Protein AF-A0A4Q3B353-F1 (afdb_monomer)

Foldseek 3Di:
DDDDDDDDDDDDDDDDDDDDDDDDDDDDDDDPDDLACPLVCCQVVVDPPPDQFFGWYWEWDAFLNKIKIKTATKHFCVVPDVECGVQDAQDKWLLHAFFRIKMFIQAWKDQPPAIDGGDIWGWIKHDHPFKIKIWTFPPRGDTICPPDDPVRTSDIDIWGKDFAPGASGIWDWYWADPDRFKIWIWTHHGRIITTGIMGGDDVCVPPPPDPPPDLPPPQPDDFPDQAQLQPRHGQPRPQSDWDDDPNGIGGHPDPVSSVVCSVCVPVSCVPVPD

Nearest PDB structures (foldseek):
  7ccc-assembly1_C  TM=2.045E-01  e=7.151E-01  Mus musculus
  1lsh-assembly1_B  TM=2.383E-01  e=1.462E+00  Ichthyomyzon unicuspis
  8ptk-assembly1_K  TM=2.214E-01  e=1.462E+00  Sus scrofa

Mean predicted aligned error: 16.28 Å

Structure (mmCIF, N/CA/C/O backbone):
data_AF-A0A4Q3B353-F1
#
_entry.id   AF-A0A4Q3B353-F1
#
loop_
_atom_site.group_PDB
_atom_site.id
_atom_site.type_symbol
_atom_site.label_atom_id
_atom_site.label_alt_id
_atom_site.label_comp_id
_atom_site.label_asym_id
_atom_site.label_entity_id
_atom_site.label_seq_id
_atom_site.pdbx_PDB_ins_code
_atom_site.Cartn_x
_atom_site.Cartn_y
_atom_site.Cartn_z
_atom_site.occupancy
_atom_site.B_iso_or_equiv
_atom_site.auth_seq_id
_atom_site.auth_comp_id
_atom_site.auth_asym_id
_atom_site.auth_atom_id
_atom_site.pdbx_PDB_model_num
ATOM 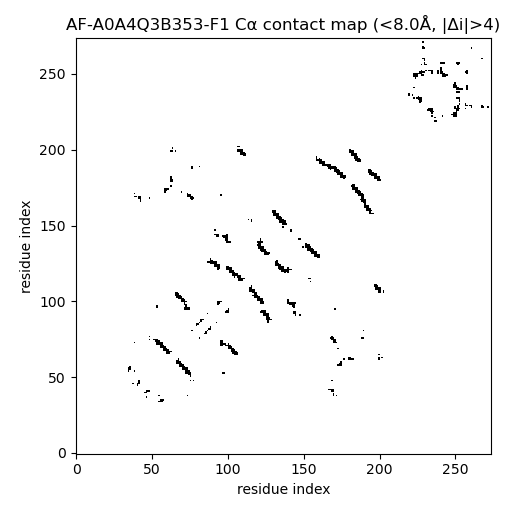1 N N . MET A 1 1 ? 96.368 6.592 -13.275 1.00 41.16 1 MET A N 1
ATOM 2 C CA . MET A 1 1 ? 95.801 7.931 -12.991 1.00 41.16 1 MET A CA 1
ATOM 3 C C . MET A 1 1 ? 94.508 7.702 -12.218 1.00 41.16 1 MET A C 1
ATOM 5 O O . MET A 1 1 ? 93.584 7.161 -12.793 1.00 41.16 1 MET A O 1
ATOM 9 N N . LYS A 1 2 ? 94.544 7.649 -10.880 1.00 40.50 2 LYS A N 1
ATOM 10 C CA . LYS A 1 2 ? 94.271 8.770 -9.952 1.00 40.50 2 LYS A CA 1
ATOM 11 C C . LYS A 1 2 ? 93.003 9.559 -10.314 1.00 40.50 2 LYS A C 1
ATOM 13 O O . LYS A 1 2 ? 93.079 10.383 -11.212 1.00 40.50 2 LYS A O 1
ATOM 18 N N . GLN A 1 3 ? 91.932 9.324 -9.547 1.00 42.09 3 GLN A N 1
ATOM 19 C CA . GLN A 1 3 ? 91.037 10.280 -8.847 1.00 42.09 3 GLN A CA 1
ATOM 20 C C . GLN A 1 3 ? 89.631 9.643 -8.735 1.00 42.09 3 GLN A C 1
ATOM 22 O O . GLN A 1 3 ? 89.084 9.242 -9.750 1.00 42.09 3 GLN A O 1
ATOM 27 N N . LEU A 1 4 ? 89.104 9.254 -7.564 1.00 38.25 4 LEU A N 1
ATOM 28 C CA . LEU A 1 4 ? 88.778 9.978 -6.317 1.00 38.25 4 LEU A CA 1
ATOM 29 C C . LEU A 1 4 ? 87.395 10.673 -6.386 1.00 38.25 4 LEU A C 1
ATOM 31 O O . LEU A 1 4 ? 87.173 11.469 -7.289 1.00 38.25 4 LEU A O 1
ATOM 35 N N . LEU A 1 5 ? 86.572 10.420 -5.346 1.00 37.72 5 LEU A N 1
ATOM 36 C CA . LEU A 1 5 ? 85.305 11.076 -4.928 1.00 37.72 5 LEU A CA 1
ATOM 37 C C . LEU A 1 5 ? 84.029 10.674 -5.709 1.00 37.72 5 LEU A C 1
ATOM 39 O O . LEU A 1 5 ? 84.072 10.516 -6.915 1.00 37.72 5 LEU A O 1
ATOM 43 N N . MET A 1 6 ? 82.839 10.493 -5.120 1.00 38.88 6 MET A N 1
ATOM 44 C CA . MET A 1 6 ? 82.327 10.731 -3.763 1.00 38.88 6 MET A CA 1
ATOM 45 C C . MET A 1 6 ? 81.140 9.788 -3.488 1.00 38.88 6 MET A C 1
ATOM 47 O O . MET A 1 6 ? 80.313 9.555 -4.367 1.00 38.88 6 MET A O 1
ATOM 51 N N . ALA A 1 7 ? 81.026 9.314 -2.248 1.00 45.09 7 ALA A N 1
ATOM 52 C CA . ALA A 1 7 ? 79.804 8.738 -1.701 1.00 45.09 7 ALA A CA 1
ATOM 53 C C . ALA A 1 7 ? 78.808 9.856 -1.351 1.00 45.09 7 ALA A C 1
ATOM 55 O O . ALA A 1 7 ? 79.205 10.841 -0.730 1.00 45.09 7 ALA A O 1
ATOM 56 N N . ILE A 1 8 ? 77.523 9.679 -1.667 1.00 44.34 8 ILE A N 1
ATOM 57 C CA . ILE A 1 8 ? 76.431 10.400 -0.999 1.00 44.34 8 ILE A CA 1
ATOM 58 C C . ILE A 1 8 ? 75.363 9.377 -0.615 1.00 44.34 8 ILE A C 1
ATOM 60 O O . ILE A 1 8 ? 74.811 8.668 -1.454 1.00 44.34 8 ILE A O 1
ATOM 64 N N . ALA A 1 9 ? 75.150 9.282 0.694 1.00 43.16 9 ALA A N 1
ATOM 65 C CA . ALA A 1 9 ? 74.220 8.393 1.360 1.00 43.16 9 ALA A CA 1
ATOM 66 C C . ALA A 1 9 ? 72.763 8.766 1.046 1.00 43.16 9 ALA A C 1
ATOM 68 O O . ALA A 1 9 ? 72.363 9.925 1.158 1.00 43.16 9 ALA A O 1
ATOM 69 N N . ALA A 1 10 ? 71.963 7.758 0.701 1.00 45.31 10 ALA A N 1
ATOM 70 C CA . ALA A 1 10 ? 70.515 7.863 0.624 1.00 45.31 10 ALA A CA 1
ATOM 71 C C . ALA A 1 10 ? 69.941 7.921 2.048 1.00 45.31 10 ALA A C 1
ATOM 73 O O . ALA A 1 10 ? 69.955 6.924 2.767 1.00 45.31 10 ALA A O 1
ATOM 74 N N . CYS A 1 11 ? 69.449 9.093 2.451 1.00 39.38 11 CYS A N 1
ATOM 75 C CA . CYS A 1 11 ? 68.692 9.273 3.684 1.00 39.38 11 CYS A CA 1
ATOM 76 C C . CYS A 1 11 ? 67.238 9.584 3.319 1.00 39.38 11 CYS A C 1
ATOM 78 O O . CYS A 1 11 ? 66.926 10.594 2.689 1.00 39.38 11 CYS A O 1
ATOM 80 N N . THR A 1 12 ? 66.362 8.653 3.671 1.00 43.28 12 THR A N 1
ATOM 81 C CA . THR A 1 12 ? 64.913 8.697 3.503 1.00 43.28 12 THR A CA 1
ATOM 82 C C . THR A 1 12 ? 64.281 9.768 4.386 1.00 43.28 12 THR A C 1
ATOM 84 O O . THR A 1 12 ? 64.421 9.713 5.606 1.00 43.28 12 THR A O 1
ATOM 87 N N . LEU A 1 13 ? 63.490 10.660 3.790 1.00 42.53 13 LEU A N 1
ATOM 88 C CA . LEU A 1 13 ? 62.458 11.423 4.492 1.00 42.53 13 LEU A CA 1
ATOM 89 C C . LEU A 1 13 ? 61.168 11.371 3.664 1.00 42.53 13 LEU A C 1
ATOM 91 O O . LEU A 1 13 ? 61.020 12.064 2.660 1.00 42.53 13 LEU A O 1
ATOM 95 N N . PHE A 1 14 ? 60.239 10.514 4.092 1.00 40.97 14 PHE A N 1
ATOM 96 C CA . PHE A 1 14 ? 58.833 10.585 3.702 1.00 40.97 14 PHE A CA 1
ATOM 97 C C . PHE A 1 14 ? 58.223 11.804 4.403 1.00 40.97 14 PHE A C 1
ATOM 99 O O . PHE A 1 14 ? 57.998 11.784 5.610 1.00 40.97 14 PHE A O 1
ATOM 106 N N . ALA A 1 15 ? 57.981 12.875 3.651 1.00 33.59 15 ALA A N 1
ATOM 107 C CA . ALA A 1 15 ? 57.206 14.016 4.117 1.00 33.59 15 ALA A CA 1
ATOM 108 C C . ALA A 1 15 ? 55.738 13.826 3.706 1.00 33.59 15 ALA A C 1
ATOM 110 O O . ALA A 1 15 ? 55.396 13.903 2.525 1.00 33.59 15 ALA A O 1
ATOM 111 N N . CYS A 1 16 ? 54.870 13.576 4.689 1.00 37.62 16 CYS A N 1
ATOM 112 C CA . CYS A 1 16 ? 53.424 13.715 4.545 1.00 37.62 16 CYS A CA 1
ATOM 113 C C . CYS A 1 16 ? 53.101 15.169 4.185 1.00 37.62 16 CYS A C 1
ATOM 115 O O . CYS A 1 16 ? 53.452 16.075 4.936 1.00 37.62 16 CYS A O 1
ATOM 117 N N . ASN A 1 17 ? 52.409 15.396 3.068 1.00 31.92 17 ASN A N 1
ATOM 118 C CA . ASN A 1 17 ? 51.867 16.711 2.743 1.00 31.92 17 ASN A CA 1
ATOM 119 C C . ASN A 1 17 ? 50.355 16.593 2.525 1.00 31.92 17 ASN A C 1
ATOM 121 O O . ASN A 1 17 ? 49.886 16.311 1.423 1.00 31.92 17 ASN A O 1
ATOM 125 N N . ASN A 1 18 ? 49.608 16.787 3.614 1.00 40.97 18 AS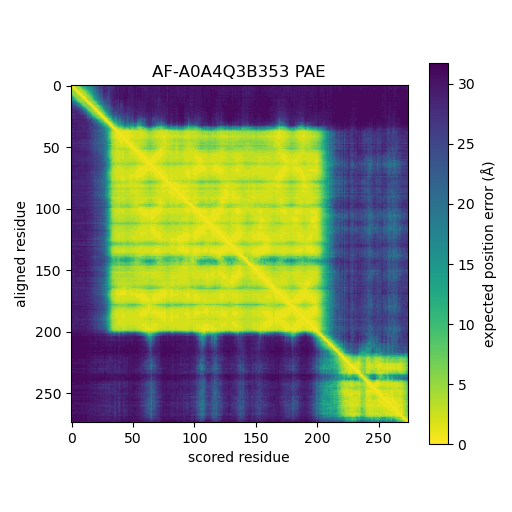N A N 1
ATOM 126 C CA . ASN A 1 18 ? 48.174 17.049 3.591 1.00 40.97 18 ASN A CA 1
ATOM 127 C C . ASN A 1 18 ? 47.972 18.471 3.061 1.00 40.97 18 ASN A C 1
ATOM 129 O O . ASN A 1 18 ? 48.321 19.441 3.729 1.00 40.97 18 ASN A O 1
ATOM 133 N N . LYS A 1 19 ? 47.400 18.605 1.862 1.00 33.91 19 LYS A N 1
ATOM 134 C CA . LYS A 1 19 ? 46.820 19.875 1.415 1.00 33.91 19 LYS A CA 1
ATOM 135 C C . LYS A 1 19 ? 45.333 19.867 1.724 1.00 33.91 19 LYS A C 1
ATOM 137 O O . LYS A 1 19 ? 44.513 19.483 0.896 1.00 33.91 19 LYS A O 1
ATOM 142 N N . GLU A 1 20 ? 45.035 20.310 2.934 1.00 36.62 20 GLU A N 1
ATOM 143 C CA . GLU A 1 20 ? 43.749 20.873 3.318 1.00 36.62 20 GLU A CA 1
ATOM 144 C C . GLU A 1 20 ? 43.563 22.176 2.520 1.00 36.62 20 GLU A C 1
ATOM 146 O O . GLU A 1 20 ? 44.431 23.052 2.513 1.00 36.62 20 GLU A O 1
ATOM 151 N N . LYS A 1 21 ? 42.485 22.258 1.737 1.00 31.56 21 LYS A N 1
ATOM 152 C CA . LYS A 1 21 ? 42.059 23.490 1.070 1.00 31.56 21 LYS A CA 1
ATOM 153 C C . LYS A 1 21 ? 40.694 23.871 1.621 1.00 31.56 21 LYS A C 1
ATOM 155 O O . LYS A 1 21 ? 39.686 23.292 1.223 1.00 31.56 21 LYS A O 1
ATOM 160 N N . ASP A 1 22 ? 40.704 24.866 2.496 1.00 39.25 22 ASP A N 1
ATOM 161 C CA . ASP A 1 22 ? 39.540 25.647 2.898 1.00 39.25 22 ASP A CA 1
ATOM 162 C C . ASP A 1 22 ? 38.951 26.423 1.715 1.00 39.25 22 ASP A C 1
ATOM 164 O O . ASP A 1 22 ? 39.686 27.111 0.999 1.00 39.25 22 ASP A O 1
ATOM 168 N N . ASN A 1 23 ? 37.625 26.329 1.536 1.00 35.66 23 ASN A N 1
ATOM 169 C CA . ASN A 1 23 ? 36.705 27.440 1.219 1.00 35.66 23 ASN A CA 1
ATOM 170 C C . ASN A 1 23 ? 35.285 26.935 0.874 1.00 35.66 23 ASN A C 1
ATOM 172 O O . ASN A 1 23 ? 35.143 25.879 0.261 1.00 35.66 23 ASN A O 1
ATOM 176 N N . PRO A 1 24 ? 34.235 27.761 1.029 1.00 36.50 24 PRO A N 1
ATOM 177 C CA . PRO A 1 24 ? 33.715 28.361 2.252 1.00 36.50 24 PRO A CA 1
ATOM 178 C C . PRO A 1 24 ? 32.294 27.825 2.550 1.00 36.50 24 PRO A C 1
ATOM 180 O O . PRO A 1 24 ? 31.611 27.271 1.685 1.00 36.50 24 PRO A O 1
ATOM 183 N N . ALA A 1 25 ? 31.825 28.003 3.785 1.00 37.81 25 ALA A N 1
ATOM 184 C CA . ALA A 1 25 ? 30.489 27.603 4.221 1.00 37.81 25 ALA A CA 1
ATOM 185 C C . ALA A 1 25 ? 29.374 28.169 3.311 1.00 37.81 25 ALA A C 1
ATOM 187 O O . ALA A 1 25 ? 29.230 29.384 3.166 1.00 37.81 25 ALA A O 1
ATOM 188 N N . LYS A 1 26 ? 28.548 27.285 2.731 1.00 32.25 26 LYS A N 1
ATOM 189 C CA . LYS A 1 26 ? 27.233 27.649 2.177 1.00 32.25 26 LYS A CA 1
ATOM 190 C C . LYS A 1 26 ? 26.203 27.690 3.315 1.00 32.25 26 LYS A C 1
ATOM 192 O O . LYS A 1 26 ? 26.218 26.791 4.158 1.00 32.25 26 LYS A O 1
ATOM 197 N N . PRO A 1 27 ? 25.315 28.699 3.352 1.00 33.38 27 PRO A N 1
ATOM 198 C CA . PRO A 1 27 ? 24.347 28.859 4.430 1.00 33.38 27 PRO A CA 1
ATOM 199 C C . PRO A 1 27 ? 23.302 27.737 4.398 1.00 33.38 27 PRO A C 1
ATOM 201 O O . PRO A 1 27 ? 22.940 27.226 3.337 1.00 33.38 27 PRO A O 1
ATOM 204 N N . GLY A 1 28 ? 22.883 27.335 5.596 1.00 43.09 28 GLY A N 1
ATOM 205 C CA . GLY A 1 28 ? 22.265 26.050 5.894 1.00 43.09 28 GLY A CA 1
ATOM 206 C C . GLY A 1 28 ? 20.971 25.721 5.154 1.00 43.09 28 GLY A C 1
ATOM 207 O O . GLY A 1 28 ? 20.015 26.490 5.138 1.00 43.09 28 GLY A O 1
ATOM 208 N N . VAL A 1 29 ? 20.924 24.481 4.671 1.00 32.94 29 VAL A N 1
ATOM 209 C CA . VAL A 1 29 ? 19.718 23.653 4.636 1.00 32.94 29 VAL A CA 1
ATOM 210 C C . VAL A 1 29 ? 20.137 22.299 5.200 1.00 32.94 29 VAL A C 1
ATOM 212 O O . VAL A 1 29 ? 21.024 21.639 4.662 1.00 32.94 29 VAL A O 1
ATOM 215 N N . ALA A 1 30 ? 19.575 21.953 6.353 1.00 32.50 30 ALA A N 1
ATOM 216 C CA . ALA A 1 30 ? 19.894 20.753 7.108 1.00 32.50 30 ALA A CA 1
ATOM 217 C C . ALA A 1 30 ? 19.692 19.469 6.279 1.00 32.50 30 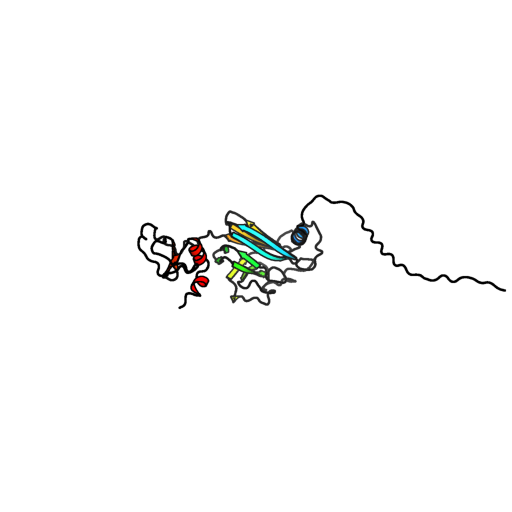ALA A C 1
ATOM 219 O O . ALA A 1 30 ? 18.787 19.371 5.450 1.00 32.50 30 ALA A O 1
ATOM 220 N N . ALA A 1 31 ? 20.551 18.485 6.533 1.00 35.66 31 ALA A N 1
ATOM 221 C CA . ALA A 1 31 ? 20.579 17.177 5.902 1.00 35.66 31 ALA A CA 1
ATOM 222 C C . ALA A 1 31 ? 19.238 16.419 6.016 1.00 35.66 31 ALA A C 1
ATOM 224 O O . ALA A 1 31 ? 18.910 15.859 7.057 1.00 35.66 31 ALA A O 1
ATOM 225 N N . ILE A 1 32 ? 18.497 16.356 4.907 1.00 43.28 32 ILE A N 1
ATOM 226 C CA . ILE A 1 32 ? 17.471 15.342 4.622 1.00 43.28 32 ILE A CA 1
ATOM 227 C C . ILE A 1 32 ? 17.987 14.577 3.396 1.00 43.28 32 ILE A C 1
ATOM 229 O O . ILE A 1 32 ? 17.637 14.896 2.260 1.00 43.28 32 ILE A O 1
ATOM 233 N N . THR A 1 33 ? 18.953 13.677 3.581 1.00 41.69 33 THR A N 1
ATOM 234 C CA . THR A 1 33 ? 19.826 13.242 2.478 1.00 41.69 33 THR A CA 1
ATOM 235 C C . THR A 1 33 ? 19.403 11.921 1.823 1.00 41.69 33 THR A C 1
ATOM 237 O O . THR A 1 33 ? 19.577 10.835 2.367 1.00 41.69 33 THR A O 1
ATOM 240 N N . ASP A 1 34 ? 18.922 12.087 0.588 1.00 61.03 34 ASP A N 1
ATOM 241 C CA . ASP A 1 34 ? 19.119 11.270 -0.620 1.00 61.03 34 ASP A CA 1
ATOM 242 C C . ASP A 1 34 ? 18.115 10.147 -0.959 1.00 61.03 34 ASP A C 1
ATOM 244 O O . ASP A 1 34 ? 17.388 10.285 -1.945 1.00 61.03 34 ASP A O 1
ATOM 248 N N . GLU A 1 35 ? 17.965 9.071 -0.177 1.00 63.66 35 GLU A N 1
ATOM 249 C CA . GLU A 1 35 ? 17.171 7.902 -0.632 1.00 63.66 35 GLU A CA 1
ATOM 250 C C . GLU A 1 35 ? 15.662 8.186 -0.789 1.00 63.66 35 GLU A C 1
ATOM 252 O O . GLU A 1 35 ? 15.017 7.698 -1.726 1.00 63.66 35 GLU A O 1
ATOM 257 N N . GLU A 1 36 ? 15.077 9.023 0.076 1.00 64.50 36 GLU A N 1
ATOM 258 C CA . GLU A 1 36 ? 13.652 9.343 -0.030 1.00 64.50 36 GLU A CA 1
ATOM 259 C C . GLU A 1 36 ? 13.308 10.214 -1.243 1.00 64.50 36 GLU A C 1
ATOM 261 O O . GLU A 1 36 ? 12.226 10.105 -1.830 1.00 64.50 36 GLU A O 1
ATOM 266 N N . GLN A 1 37 ? 14.203 11.134 -1.591 1.00 81.25 37 GLN A N 1
ATOM 267 C CA . GLN A 1 37 ? 14.006 12.021 -2.730 1.00 81.25 37 GLN A CA 1
ATOM 268 C C . GLN A 1 37 ? 14.385 11.328 -4.031 1.00 81.25 37 GLN A C 1
ATOM 270 O O . GLN A 1 37 ? 13.749 11.592 -5.048 1.00 81.25 37 GLN A O 1
ATOM 275 N N . TYR A 1 38 ? 15.335 10.393 -3.987 1.00 88.44 38 TYR A N 1
ATOM 276 C CA . TYR A 1 38 ? 15.848 9.684 -5.147 1.00 88.44 38 TYR A CA 1
ATOM 277 C C . TYR A 1 38 ? 14.744 9.101 -6.032 1.00 88.44 38 TYR A C 1
ATOM 279 O O . TYR A 1 38 ? 14.613 9.490 -7.190 1.00 88.44 38 TYR A O 1
ATOM 287 N N . ALA A 1 39 ? 13.892 8.225 -5.486 1.00 88.88 39 ALA A N 1
ATOM 288 C CA . ALA A 1 39 ? 12.836 7.584 -6.273 1.00 88.88 39 ALA A CA 1
ATOM 289 C C . ALA A 1 39 ? 11.842 8.605 -6.854 1.00 88.88 39 ALA A C 1
ATOM 291 O O . ALA A 1 39 ? 11.392 8.454 -7.988 1.00 88.88 39 ALA A O 1
ATOM 292 N N . ARG A 1 40 ? 11.543 9.680 -6.109 1.00 89.69 40 ARG A N 1
ATOM 293 C CA . ARG A 1 40 ? 10.688 10.774 -6.597 1.00 89.69 40 ARG A CA 1
ATOM 294 C C . ARG A 1 40 ? 11.349 11.531 -7.745 1.00 89.69 40 ARG A C 1
ATOM 296 O O . ARG A 1 40 ? 10.685 11.810 -8.734 1.00 89.69 40 ARG A O 1
ATOM 303 N N . ASN A 1 41 ? 12.634 11.847 -7.627 1.00 92.06 41 ASN A N 1
ATOM 304 C CA . ASN A 1 41 ? 13.389 12.568 -8.649 1.00 92.06 41 ASN A CA 1
ATOM 305 C C . ASN A 1 41 ? 13.555 11.719 -9.915 1.00 92.06 41 ASN A C 1
ATOM 307 O O . ASN A 1 41 ? 13.371 12.238 -11.012 1.00 92.06 41 ASN A O 1
ATOM 311 N N . VAL A 1 42 ? 13.812 10.415 -9.765 1.00 94.00 42 VAL A N 1
ATOM 312 C CA . VAL A 1 42 ? 13.833 9.451 -10.874 1.00 94.00 42 VAL A CA 1
ATOM 313 C C . VAL A 1 42 ? 12.472 9.407 -11.574 1.00 94.00 42 VAL A C 1
ATOM 315 O O . VAL A 1 42 ? 12.402 9.539 -12.792 1.00 94.00 42 VAL A O 1
ATOM 318 N N . ASN A 1 43 ? 11.374 9.303 -10.819 1.00 94.25 43 ASN A N 1
ATOM 319 C CA . ASN A 1 43 ? 10.022 9.275 -11.391 1.00 94.25 43 ASN A CA 1
ATOM 320 C C . ASN A 1 43 ? 9.608 10.586 -12.062 1.00 94.25 43 ASN A C 1
ATOM 322 O O . ASN A 1 43 ? 8.825 10.560 -13.004 1.00 94.25 43 ASN A O 1
ATOM 326 N N . LYS A 1 44 ? 10.138 11.722 -11.600 1.00 93.31 44 LYS A N 1
ATOM 327 C CA . LYS A 1 44 ? 9.939 13.037 -12.226 1.00 93.31 44 LYS A CA 1
ATOM 328 C C . LYS A 1 44 ? 10.878 13.299 -13.409 1.00 93.31 44 LYS A C 1
ATOM 330 O O . LYS A 1 44 ? 10.789 14.362 -14.014 1.00 93.31 44 LYS A O 1
ATOM 335 N N . GLY A 1 45 ? 11.791 12.377 -13.723 1.00 91.88 45 GLY A N 1
ATOM 336 C CA . GLY A 1 45 ? 12.789 12.555 -14.780 1.00 91.88 45 GLY A CA 1
ATOM 337 C C . GLY A 1 45 ? 13.875 13.585 -14.453 1.00 91.88 45 GLY A C 1
ATOM 338 O O . GLY A 1 45 ? 14.607 14.002 -15.344 1.00 91.88 45 GLY A O 1
ATOM 339 N N . PHE A 1 46 ? 14.001 14.002 -13.190 1.00 92.88 46 PHE A N 1
ATOM 340 C CA . PHE A 1 46 ? 15.020 14.965 -12.760 1.00 92.88 46 PHE A CA 1
ATOM 341 C C . PHE A 1 46 ? 16.418 14.344 -12.694 1.00 92.88 46 PHE A C 1
ATOM 343 O O . PHE A 1 46 ? 17.410 15.053 -12.831 1.00 92.88 46 PHE A O 1
ATOM 350 N N . VAL A 1 47 ? 16.502 13.028 -12.475 1.00 92.75 47 VAL A N 1
ATOM 351 C CA . VAL A 1 47 ? 17.757 12.264 -12.437 1.00 92.75 47 VAL A CA 1
ATOM 352 C C . VAL A 1 47 ? 17.568 10.889 -13.084 1.00 92.75 47 VAL A C 1
ATOM 354 O O . VAL A 1 47 ? 16.460 10.354 -13.108 1.00 92.75 47 VAL A O 1
ATOM 357 N N . ALA A 1 48 ? 18.651 10.291 -13.582 1.00 91.56 48 ALA A N 1
ATOM 358 C CA . ALA A 1 48 ? 18.637 8.926 -14.113 1.00 91.56 48 ALA A CA 1
ATOM 359 C C . ALA A 1 48 ? 18.629 7.860 -12.992 1.00 91.56 48 ALA A C 1
ATOM 361 O O . ALA A 1 48 ? 19.230 8.059 -11.934 1.00 91.56 48 ALA A O 1
ATOM 362 N N . ASP A 1 49 ? 18.006 6.695 -13.235 1.00 93.38 49 ASP A N 1
ATOM 363 C CA . ASP A 1 49 ? 17.996 5.566 -12.282 1.00 93.38 49 ASP A CA 1
ATOM 364 C C . ASP A 1 49 ? 19.328 4.790 -12.306 1.00 93.38 49 ASP A C 1
ATOM 366 O O . ASP A 1 49 ? 19.530 3.839 -13.061 1.00 93.38 49 ASP A O 1
ATOM 370 N N . THR A 1 50 ? 20.263 5.223 -11.470 1.00 90.69 50 THR A N 1
ATOM 371 C CA . THR A 1 50 ? 21.580 4.615 -11.228 1.00 90.69 50 THR A CA 1
ATOM 372 C C . THR A 1 50 ? 21.599 3.524 -10.144 1.00 90.69 50 THR A C 1
ATOM 374 O O . THR A 1 50 ? 22.529 2.714 -10.103 1.00 90.69 50 THR A O 1
ATOM 377 N N . VAL A 1 51 ? 20.598 3.455 -9.258 1.00 90.12 51 VAL A N 1
ATOM 378 C CA . VAL A 1 51 ? 20.615 2.565 -8.087 1.00 90.12 51 VAL A CA 1
ATOM 379 C C . VAL A 1 51 ? 20.023 1.204 -8.448 1.00 90.12 51 VAL A C 1
ATOM 381 O O . VAL A 1 51 ? 18.837 1.059 -8.729 1.00 90.12 51 VAL A O 1
ATOM 384 N N . LYS A 1 52 ? 20.852 0.155 -8.404 1.00 89.12 52 LYS A N 1
ATOM 385 C CA . LYS A 1 52 ? 20.427 -1.187 -8.834 1.00 89.12 52 LYS A CA 1
ATOM 386 C C . LYS A 1 52 ? 19.461 -1.877 -7.867 1.00 89.12 52 LYS A C 1
ATOM 388 O O . LYS A 1 52 ? 18.598 -2.626 -8.325 1.00 89.12 52 LYS A O 1
ATOM 393 N N . LYS A 1 53 ? 19.641 -1.652 -6.562 1.00 91.56 53 LYS A N 1
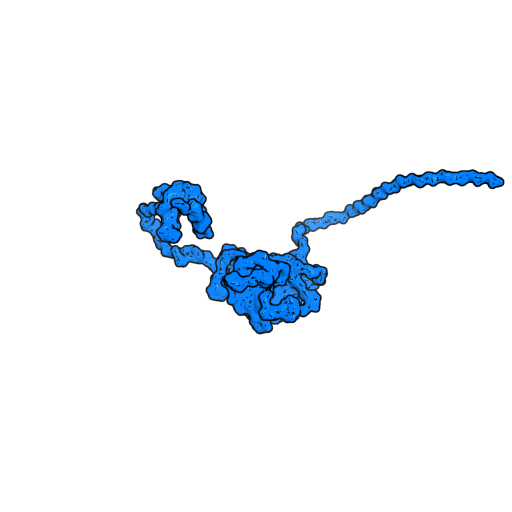ATOM 394 C CA . LYS A 1 53 ? 18.831 -2.245 -5.488 1.00 91.56 53 LYS A CA 1
ATOM 395 C C . LYS A 1 53 ? 17.461 -1.572 -5.383 1.00 91.56 53 LYS A C 1
ATOM 397 O O . LYS A 1 53 ? 17.278 -0.423 -5.807 1.00 91.56 53 LYS A O 1
ATOM 402 N N . ALA A 1 54 ? 16.497 -2.275 -4.794 1.00 92.50 54 ALA A N 1
ATOM 403 C CA . ALA A 1 54 ? 15.266 -1.618 -4.388 1.00 92.50 54 ALA A CA 1
ATOM 404 C C . ALA A 1 54 ? 15.569 -0.655 -3.228 1.00 92.50 54 ALA A C 1
ATOM 406 O O . ALA A 1 54 ? 16.366 -0.966 -2.343 1.00 92.50 54 ALA A O 1
ATOM 407 N N . VAL A 1 55 ? 14.986 0.539 -3.279 1.00 92.00 55 VAL A N 1
ATOM 408 C CA . VAL A 1 55 ? 15.257 1.609 -2.307 1.00 92.00 55 VAL A CA 1
ATOM 409 C C . VAL A 1 55 ? 14.178 1.562 -1.225 1.00 92.00 55 VAL A C 1
ATOM 411 O O . VAL A 1 55 ? 13.004 1.503 -1.596 1.00 92.00 55 VAL A O 1
ATOM 414 N N . PRO A 1 56 ? 14.517 1.562 0.077 1.00 92.12 56 PRO A N 1
ATOM 415 C CA . PRO A 1 56 ? 13.529 1.679 1.144 1.00 92.12 56 PRO A CA 1
ATOM 416 C C . PRO A 1 56 ? 12.744 2.983 1.015 1.00 92.12 56 PRO A C 1
ATOM 418 O O . PRO A 1 56 ? 13.297 4.047 0.739 1.00 92.12 56 PRO A O 1
ATOM 421 N N . ARG A 1 57 ? 11.431 2.911 1.199 1.00 91.56 57 ARG A N 1
ATOM 422 C CA . ARG A 1 57 ? 10.535 4.053 1.076 1.00 91.56 57 ARG A CA 1
ATOM 423 C C . ARG A 1 57 ? 9.461 4.005 2.146 1.00 91.56 57 ARG A C 1
ATOM 425 O O . ARG A 1 57 ? 9.064 2.943 2.628 1.00 91.56 57 ARG A O 1
ATOM 432 N N . LEU A 1 58 ? 8.986 5.201 2.458 1.00 90.31 58 LEU A N 1
ATOM 433 C CA . LEU A 1 58 ? 7.925 5.458 3.404 1.00 90.31 58 LEU A CA 1
ATOM 434 C C . LEU A 1 58 ? 6.863 6.322 2.724 1.00 90.31 58 LEU A C 1
ATOM 436 O O . LEU A 1 58 ? 7.193 7.312 2.064 1.00 90.31 58 LEU A O 1
ATOM 440 N N . ALA A 1 59 ? 5.599 5.939 2.868 1.00 90.50 59 ALA A N 1
ATOM 441 C CA . ALA A 1 59 ? 4.458 6.794 2.571 1.00 90.50 59 ALA A CA 1
ATOM 442 C C . ALA A 1 59 ? 3.604 6.919 3.831 1.00 90.50 59 ALA A C 1
ATOM 444 O O . ALA A 1 59 ? 3.239 5.908 4.428 1.00 90.50 59 ALA A O 1
ATOM 445 N N . THR A 1 60 ? 3.299 8.148 4.230 1.00 91.81 60 THR A N 1
ATOM 446 C CA . THR A 1 60 ? 2.494 8.445 5.415 1.00 91.81 60 THR A CA 1
ATOM 447 C C . THR A 1 60 ? 1.369 9.402 5.065 1.00 91.81 60 THR A C 1
ATOM 449 O O . THR A 1 60 ? 1.510 10.260 4.191 1.00 91.81 60 THR A O 1
ATOM 452 N N . ALA A 1 61 ? 0.244 9.256 5.753 1.00 90.25 61 ALA A N 1
ATOM 453 C CA . ALA A 1 61 ? -0.830 10.236 5.755 1.00 90.25 61 ALA A CA 1
ATOM 454 C C . ALA A 1 61 ? -1.636 10.124 7.047 1.00 90.25 61 ALA A C 1
ATOM 456 O O . ALA A 1 61 ? -1.726 9.053 7.644 1.00 90.25 61 ALA A O 1
ATOM 457 N N . VAL A 1 62 ? -2.274 11.224 7.438 1.00 91.50 62 VAL A N 1
ATOM 458 C CA . VAL A 1 62 ? -3.280 11.230 8.501 1.00 91.50 62 VAL A CA 1
ATOM 459 C C . VAL A 1 62 ? -4.631 11.547 7.873 1.00 91.50 62 VAL A C 1
ATOM 461 O O . VAL A 1 62 ? -4.788 12.599 7.259 1.00 91.50 62 VAL A O 1
ATOM 464 N N . ILE A 1 63 ? -5.599 10.644 8.025 1.00 94.12 63 ILE A N 1
ATOM 465 C CA . ILE A 1 63 ? -6.968 10.779 7.506 1.00 94.12 63 ILE A CA 1
ATOM 466 C C . ILE A 1 63 ? -7.922 10.585 8.689 1.00 94.12 63 ILE A C 1
ATOM 468 O O . ILE A 1 63 ? -7.896 9.529 9.310 1.00 94.12 63 ILE A O 1
ATOM 472 N N . ASP A 1 64 ? -8.732 11.584 9.051 1.00 93.00 64 ASP A N 1
ATOM 473 C CA . ASP A 1 64 ? -9.640 11.517 10.222 1.00 93.00 64 ASP A CA 1
ATOM 474 C C . ASP A 1 64 ? -8.951 11.043 11.524 1.00 93.00 64 ASP A C 1
ATOM 476 O O . ASP A 1 64 ? -9.383 10.119 12.227 1.00 93.00 64 ASP A O 1
ATOM 480 N N . SER A 1 65 ? -7.782 11.625 11.812 1.00 88.38 65 SER A N 1
ATOM 481 C CA . SER A 1 65 ? -6.932 11.243 12.950 1.00 88.38 65 SER A CA 1
ATOM 482 C C . SER A 1 65 ? -6.546 9.750 12.982 1.00 88.38 65 SER A C 1
ATOM 484 O O . SER A 1 65 ? -6.234 9.224 14.050 1.00 88.38 65 SER A O 1
ATOM 486 N N . ASN A 1 66 ? -6.618 9.050 11.850 1.00 92.31 66 ASN A N 1
ATOM 487 C CA . ASN A 1 66 ? -6.019 7.740 11.632 1.00 92.31 66 ASN A CA 1
ATOM 488 C C . ASN A 1 66 ? -4.692 7.959 10.907 1.00 92.31 66 ASN A C 1
ATOM 490 O O . ASN A 1 66 ? -4.676 8.527 9.816 1.00 92.31 66 ASN A O 1
ATOM 494 N N . GLU A 1 67 ? -3.593 7.552 11.526 1.00 92.62 67 GLU A N 1
ATOM 495 C CA . GLU A 1 67 ? -2.271 7.590 10.911 1.00 92.62 67 GLU A CA 1
ATOM 496 C C . GLU A 1 67 ? -2.080 6.301 10.117 1.00 92.62 67 GLU A C 1
ATOM 498 O O . GLU A 1 67 ? -2.195 5.195 10.654 1.00 92.62 67 GLU A O 1
ATOM 503 N N . ILE A 1 68 ? -1.824 6.467 8.823 1.00 96.19 68 ILE A N 1
ATOM 504 C CA . ILE A 1 68 ? -1.573 5.384 7.885 1.00 96.19 68 ILE A CA 1
ATOM 505 C C . ILE A 1 68 ? -0.123 5.467 7.434 1.00 96.19 68 ILE A C 1
ATOM 507 O O . ILE A 1 68 ? 0.311 6.501 6.923 1.00 96.19 68 ILE A O 1
ATOM 511 N N . THR A 1 69 ? 0.593 4.354 7.560 1.00 93.25 69 THR A N 1
ATOM 512 C CA . THR A 1 69 ? 2.020 4.269 7.236 1.00 93.25 69 THR A CA 1
ATOM 513 C C . THR A 1 69 ? 2.293 3.053 6.366 1.00 93.25 69 THR A C 1
ATOM 515 O O . THR A 1 69 ? 1.925 1.941 6.734 1.00 93.25 69 THR A O 1
ATOM 518 N N . ILE A 1 70 ? 2.964 3.248 5.231 1.00 97.06 70 ILE A N 1
ATOM 519 C CA . ILE A 1 70 ? 3.370 2.190 4.302 1.00 97.06 70 ILE A CA 1
ATOM 520 C C . ILE A 1 70 ? 4.894 2.180 4.196 1.00 97.06 70 ILE A C 1
ATOM 522 O O . ILE A 1 70 ? 5.489 3.105 3.641 1.00 97.06 70 ILE A O 1
ATOM 526 N N . HIS A 1 71 ? 5.514 1.114 4.696 1.00 94.75 71 HIS A N 1
ATOM 527 C CA . HIS A 1 71 ? 6.928 0.812 4.496 1.00 94.75 71 HIS A CA 1
ATOM 528 C C . HIS A 1 71 ? 7.072 -0.189 3.357 1.00 94.75 71 HIS A C 1
ATOM 530 O O . HIS A 1 71 ? 6.492 -1.273 3.396 1.00 94.75 71 HIS A O 1
ATOM 536 N N . TYR A 1 72 ? 7.867 0.156 2.353 1.00 95.31 72 TYR A N 1
ATOM 537 C CA . TYR A 1 72 ? 8.060 -0.685 1.179 1.00 95.31 72 TYR A CA 1
ATOM 538 C C . TYR A 1 72 ? 9.466 -0.521 0.618 1.00 95.31 72 TYR A C 1
ATOM 540 O O . TYR A 1 72 ? 10.148 0.469 0.872 1.00 95.31 72 TYR A O 1
ATOM 548 N N . PHE A 1 73 ? 9.888 -1.477 -0.200 1.00 94.94 73 PHE A N 1
ATOM 549 C CA . PHE A 1 73 ? 11.062 -1.317 -1.046 1.00 94.94 73 PHE A CA 1
ATOM 550 C C . PHE A 1 73 ? 10.608 -1.046 -2.475 1.00 94.94 73 PHE A C 1
ATOM 552 O O . PHE A 1 73 ? 9.797 -1.782 -3.031 1.00 94.94 73 PHE A O 1
ATOM 559 N N . SER A 1 74 ? 11.147 0.011 -3.070 1.00 96.56 74 SER A N 1
ATOM 560 C CA . SER A 1 74 ? 10.817 0.483 -4.410 1.00 96.56 74 SER A CA 1
ATOM 561 C C . SER A 1 74 ? 11.758 -0.135 -5.449 1.00 96.56 74 SER A C 1
ATOM 563 O O . SER A 1 74 ? 12.888 0.343 -5.576 1.00 96.56 74 SER A O 1
ATOM 565 N N . PRO A 1 75 ? 11.384 -1.199 -6.186 1.00 96.50 75 PRO A N 1
ATOM 566 C CA . PRO A 1 75 ? 12.155 -1.670 -7.337 1.00 96.50 75 PRO A CA 1
ATOM 567 C C . PRO A 1 75 ? 12.084 -0.690 -8.521 1.00 96.50 75 PRO A C 1
ATOM 569 O O . PRO A 1 75 ? 11.120 0.059 -8.672 1.00 96.50 75 PRO A O 1
ATOM 572 N N . GLY A 1 76 ? 13.113 -0.703 -9.376 1.00 96.75 76 GLY A N 1
ATOM 573 C CA . GLY A 1 76 ? 13.162 0.097 -10.609 1.00 96.75 76 GLY A CA 1
ATOM 574 C C . GLY A 1 76 ? 12.814 -0.692 -11.868 1.00 96.75 76 GLY A C 1
ATOM 575 O O . GLY A 1 76 ? 13.083 -1.886 -11.920 1.00 96.75 76 GLY A O 1
ATOM 576 N N . VAL A 1 77 ? 12.246 -0.063 -12.899 1.00 97.06 77 VAL A N 1
ATOM 577 C CA . VAL A 1 77 ? 11.912 -0.722 -14.176 1.00 97.06 77 VAL A CA 1
ATOM 578 C C . VAL A 1 77 ? 13.191 -1.145 -14.897 1.00 97.06 77 VAL A C 1
ATOM 580 O O . VAL A 1 77 ? 13.416 -2.333 -15.143 1.00 97.06 77 VAL A O 1
ATOM 583 N N . ARG A 1 78 ? 14.077 -0.170 -15.149 1.00 92.50 78 ARG A N 1
ATOM 584 C CA . ARG A 1 78 ? 15.435 -0.368 -15.689 1.00 92.50 78 ARG A CA 1
ATOM 585 C C . ARG A 1 78 ? 15.463 -1.164 -17.004 1.00 92.50 78 ARG A C 1
ATOM 587 O O . ARG A 1 78 ? 16.300 -2.044 -17.178 1.00 92.50 78 ARG A O 1
ATOM 594 N N . GLY A 1 79 ? 14.519 -0.876 -17.903 1.00 90.50 79 GLY A N 1
ATOM 595 C CA . GLY A 1 79 ? 14.415 -1.514 -19.224 1.00 90.50 79 GLY A CA 1
ATOM 596 C C . GLY A 1 79 ? 13.997 -2.990 -19.204 1.00 90.50 79 GLY A C 1
ATOM 597 O O . GLY A 1 79 ? 14.105 -3.663 -20.223 1.00 90.50 79 GLY A O 1
ATOM 598 N N . ARG A 1 80 ? 13.545 -3.514 -18.058 1.00 94.38 80 ARG A N 1
ATOM 599 C CA . ARG A 1 80 ? 13.092 -4.904 -17.919 1.00 94.38 80 ARG A CA 1
ATOM 600 C C . ARG A 1 80 ? 11.612 -5.032 -18.261 1.00 94.38 80 ARG A C 1
ATOM 602 O O . ARG A 1 80 ? 10.837 -4.110 -18.020 1.00 94.38 80 ARG A O 1
ATOM 609 N N . MET A 1 81 ? 11.212 -6.216 -18.719 1.00 95.88 81 MET A N 1
ATOM 610 C CA . MET A 1 81 ? 9.802 -6.599 -18.773 1.00 95.88 81 MET A CA 1
ATOM 611 C C . MET A 1 81 ? 9.295 -6.835 -17.346 1.00 95.88 81 MET A C 1
ATOM 613 O O . MET A 1 81 ? 9.724 -7.780 -16.680 1.00 95.88 81 MET A O 1
ATOM 617 N N . ILE A 1 82 ? 8.425 -5.948 -16.862 1.00 97.56 82 ILE A N 1
ATOM 618 C CA . ILE A 1 82 ? 7.901 -6.019 -15.494 1.00 97.56 82 ILE A CA 1
ATOM 619 C C . ILE A 1 82 ? 6.774 -7.038 -15.413 1.00 97.56 82 ILE A C 1
ATOM 621 O O . ILE A 1 82 ? 6.951 -8.081 -14.795 1.00 97.56 82 ILE A O 1
ATOM 625 N N . TRP A 1 83 ? 5.653 -6.783 -16.076 1.00 97.00 83 TRP A N 1
ATOM 626 C CA . TRP A 1 83 ? 4.474 -7.644 -15.999 1.00 97.00 83 TRP A CA 1
ATOM 627 C C . TRP A 1 83 ? 4.597 -8.848 -16.933 1.00 97.00 83 TRP A C 1
ATOM 629 O O . TRP A 1 83 ? 4.911 -8.693 -18.111 1.00 97.00 83 TRP A O 1
ATOM 639 N N . GLY A 1 84 ? 4.392 -10.054 -16.402 1.00 95.12 84 GLY A N 1
ATOM 640 C CA . GLY A 1 84 ? 4.631 -11.312 -17.117 1.00 95.12 84 GLY A CA 1
ATOM 641 C C . GLY A 1 84 ? 6.112 -11.690 -17.264 1.00 95.12 84 GLY A C 1
ATOM 642 O O . GLY A 1 84 ? 6.407 -12.754 -17.798 1.00 95.12 84 GLY A O 1
ATOM 643 N N . GLY A 1 85 ? 7.028 -10.842 -16.785 1.00 95.62 85 GLY A N 1
ATOM 644 C CA . GLY A 1 85 ? 8.466 -11.101 -16.722 1.00 95.62 85 GLY A CA 1
ATOM 645 C C . GLY A 1 85 ? 8.933 -11.154 -15.271 1.00 95.62 85 GLY A C 1
ATOM 646 O O . GLY A 1 85 ? 8.833 -12.186 -14.618 1.00 95.62 85 GLY A O 1
ATOM 647 N N . LEU A 1 86 ? 9.426 -10.024 -14.757 1.00 95.44 86 LEU A N 1
ATOM 648 C CA . LEU A 1 86 ? 9.886 -9.907 -13.368 1.00 95.44 86 LEU A CA 1
ATOM 649 C C . LEU A 1 86 ? 8.779 -10.192 -12.342 1.00 95.44 86 LEU A C 1
ATOM 651 O O . LEU A 1 86 ? 9.049 -10.779 -11.299 1.00 95.44 86 LEU A O 1
ATOM 655 N N . VAL A 1 87 ? 7.564 -9.725 -12.622 1.00 96.69 87 VAL A N 1
ATOM 656 C CA . VAL A 1 87 ? 6.364 -9.997 -11.837 1.00 96.69 87 VAL A CA 1
ATOM 657 C C . VAL A 1 87 ? 5.443 -10.874 -12.686 1.00 96.69 87 VAL A C 1
ATOM 659 O O . VAL A 1 87 ? 4.807 -10.365 -13.617 1.00 96.69 87 VAL A O 1
ATOM 662 N N . PRO A 1 88 ? 5.384 -12.187 -12.413 1.00 96.50 88 PRO A N 1
ATOM 663 C CA . PRO A 1 88 ? 4.508 -13.093 -13.137 1.00 96.50 88 PRO A CA 1
ATOM 664 C C . PRO A 1 88 ? 3.035 -12.792 -12.838 1.00 96.50 88 PRO A C 1
ATOM 666 O O . PRO A 1 88 ? 2.666 -12.397 -11.732 1.00 96.50 88 PRO A O 1
ATOM 669 N N . TYR A 1 89 ? 2.189 -12.982 -13.849 1.00 97.56 89 TYR A N 1
ATOM 670 C CA . TYR A 1 89 ? 0.741 -12.929 -13.671 1.00 97.56 89 TYR A CA 1
ATOM 671 C C . TYR A 1 89 ? 0.235 -14.172 -12.931 1.00 97.56 89 TYR A C 1
ATOM 673 O O . TYR A 1 89 ? 0.856 -15.231 -12.988 1.00 97.56 89 TYR A O 1
ATOM 681 N N . GLU A 1 90 ? -0.916 -14.031 -12.276 1.00 97.50 90 GLU A N 1
ATOM 682 C CA . GLU A 1 90 ? -1.622 -15.075 -11.524 1.00 97.50 90 GLU A CA 1
ATOM 683 C C . GLU A 1 90 ? -0.793 -15.702 -10.388 1.00 97.50 90 GLU A C 1
ATOM 685 O O . GLU A 1 90 ? -1.090 -16.796 -9.914 1.00 97.50 90 GLU A O 1
ATOM 690 N N . GLN A 1 91 ? 0.235 -14.991 -9.917 1.00 96.81 91 GLN A N 1
ATOM 691 C CA . GLN A 1 91 ? 1.063 -15.384 -8.780 1.00 96.81 91 GLN A CA 1
ATOM 692 C C . GLN A 1 91 ? 1.069 -14.298 -7.709 1.00 96.81 91 GLN A C 1
ATOM 694 O O . GLN A 1 91 ? 0.943 -13.108 -8.003 1.00 96.81 91 GLN A O 1
ATOM 699 N N . VAL A 1 92 ? 1.214 -14.719 -6.454 1.00 96.62 92 VAL A N 1
ATOM 700 C CA . VAL A 1 92 ? 1.313 -13.805 -5.315 1.00 96.62 92 VAL A CA 1
ATOM 701 C C . VAL A 1 92 ? 2.627 -13.034 -5.390 1.00 96.62 92 VAL A C 1
ATOM 703 O O . VAL A 1 92 ? 3.698 -13.594 -5.605 1.00 96.62 92 VAL A O 1
ATOM 706 N N . TRP A 1 93 ? 2.544 -11.727 -5.177 1.00 96.25 93 TRP A N 1
ATOM 707 C CA . TRP A 1 93 ? 3.672 -10.813 -5.174 1.00 96.25 93 TRP A CA 1
ATOM 708 C C . TRP A 1 93 ? 3.599 -9.887 -3.958 1.00 96.25 93 TRP A C 1
ATOM 710 O O . TRP A 1 93 ? 2.553 -9.322 -3.643 1.00 96.25 93 TRP A O 1
ATOM 720 N N . VAL A 1 94 ? 4.744 -9.653 -3.313 1.00 94.38 94 VAL A N 1
ATOM 721 C CA . VAL A 1 94 ? 4.919 -8.725 -2.171 1.00 94.38 94 VAL A CA 1
ATOM 722 C C . VAL A 1 94 ? 4.592 -7.258 -2.468 1.00 94.38 94 VAL A C 1
ATOM 724 O O . VAL A 1 94 ? 4.696 -6.400 -1.591 1.00 94.38 94 VAL A O 1
ATOM 727 N N . THR A 1 95 ? 4.248 -6.941 -3.719 1.00 95.56 95 THR A N 1
ATOM 728 C CA . THR A 1 95 ? 3.922 -5.582 -4.173 1.00 95.56 95 THR A CA 1
ATOM 729 C C . THR A 1 95 ? 5.035 -4.592 -3.808 1.00 95.56 95 THR A C 1
ATOM 731 O O . THR A 1 95 ? 4.814 -3.509 -3.275 1.00 95.56 95 THR A O 1
ATOM 734 N N . GLY A 1 96 ? 6.273 -5.029 -4.025 1.00 94.94 96 GLY A N 1
ATOM 735 C CA . GLY A 1 96 ? 7.507 -4.420 -3.542 1.00 94.94 96 GLY A CA 1
ATOM 736 C C . GLY A 1 96 ? 8.701 -5.312 -3.892 1.00 94.94 96 GLY A C 1
ATOM 737 O O . GLY A 1 96 ? 8.663 -6.045 -4.884 1.00 94.94 96 GLY A O 1
ATOM 738 N N . ALA A 1 97 ? 9.758 -5.270 -3.082 1.00 93.00 97 ALA A N 1
ATOM 739 C CA . ALA A 1 97 ? 10.940 -6.122 -3.228 1.00 93.00 97 ALA A CA 1
ATOM 740 C C . ALA A 1 97 ? 11.568 -6.455 -1.861 1.00 93.00 97 ALA A C 1
ATOM 742 O O . ALA A 1 97 ? 11.370 -5.719 -0.903 1.00 93.00 97 ALA A O 1
ATOM 743 N N . HIS A 1 98 ? 12.370 -7.524 -1.792 1.00 86.44 98 HIS A N 1
ATOM 744 C CA . HIS A 1 98 ? 13.114 -8.012 -0.609 1.00 86.44 98 HIS A CA 1
ATOM 745 C C . HIS A 1 98 ? 12.270 -8.492 0.587 1.00 86.44 98 HIS A C 1
ATOM 747 O O . HIS A 1 98 ? 12.490 -9.596 1.077 1.00 86.44 98 HIS A O 1
ATOM 753 N N . SER A 1 99 ? 11.297 -7.704 1.032 1.00 86.69 99 SER A N 1
ATOM 754 C CA . SER A 1 99 ? 10.382 -8.010 2.134 1.00 86.69 99 SER A CA 1
ATOM 755 C C . SER A 1 99 ? 8.963 -7.601 1.751 1.00 86.69 99 SER A C 1
ATOM 757 O O . SER A 1 99 ? 8.779 -6.747 0.876 1.00 86.69 99 SER A O 1
ATOM 759 N N . ALA A 1 100 ? 7.965 -8.204 2.398 1.00 89.19 100 ALA A N 1
ATOM 760 C CA . ALA A 1 100 ? 6.577 -7.799 2.219 1.00 89.19 100 ALA A CA 1
ATOM 761 C C . ALA A 1 100 ? 6.400 -6.301 2.518 1.00 89.19 100 ALA A C 1
ATOM 763 O O . ALA A 1 100 ? 6.939 -5.777 3.498 1.00 89.19 100 ALA A O 1
ATOM 764 N N . THR A 1 101 ? 5.641 -5.603 1.672 1.00 96.00 101 THR A N 1
ATOM 765 C CA . THR A 1 101 ? 5.263 -4.214 1.949 1.00 96.00 101 THR A CA 1
ATOM 766 C C . THR A 1 101 ? 4.401 -4.187 3.206 1.00 96.00 101 THR A C 1
ATOM 768 O O . THR A 1 101 ? 3.384 -4.869 3.268 1.00 96.00 101 THR A O 1
ATOM 771 N N . LYS A 1 102 ? 4.785 -3.402 4.212 1.00 95.56 102 LYS A N 1
ATOM 772 C CA . LYS A 1 102 ? 4.055 -3.293 5.478 1.00 95.56 102 LYS A CA 1
ATOM 773 C C . LYS A 1 102 ? 3.176 -2.053 5.462 1.00 95.56 102 LYS A C 1
ATOM 775 O O . LYS A 1 102 ? 3.694 -0.947 5.328 1.00 95.56 102 LYS A O 1
ATOM 780 N N . ILE A 1 103 ? 1.880 -2.227 5.686 1.00 97.94 103 ILE A N 1
ATOM 781 C CA . ILE A 1 103 ? 0.932 -1.138 5.926 1.00 97.94 103 ILE A CA 1
ATOM 782 C C . ILE A 1 103 ? 0.455 -1.163 7.377 1.00 97.94 103 ILE A C 1
ATOM 784 O O . ILE A 1 103 ? 0.196 -2.232 7.923 1.00 97.94 103 ILE A O 1
ATOM 788 N N . SER A 1 104 ? 0.345 0.003 8.004 1.00 92.94 104 SER A N 1
ATOM 789 C CA . SER A 1 104 ? -0.149 0.156 9.372 1.00 92.94 104 SER A CA 1
ATOM 790 C C . SER A 1 104 ? -1.263 1.189 9.436 1.00 92.94 104 SER A C 1
ATOM 792 O O . SER A 1 104 ? -1.179 2.209 8.754 1.00 92.94 104 SER A O 1
ATOM 794 N N . PHE A 1 105 ? -2.249 0.940 10.294 1.00 94.75 105 PHE A N 1
ATOM 795 C CA . PHE A 1 105 ? -3.339 1.859 10.616 1.00 94.75 105 PHE A CA 1
ATOM 796 C C . PHE A 1 105 ? -3.445 2.007 12.135 1.00 94.75 105 PHE A C 1
ATOM 798 O O . PHE A 1 105 ? -3.480 0.998 12.844 1.00 94.75 105 PHE A O 1
ATOM 805 N N . THR A 1 106 ? -3.538 3.234 12.650 1.00 92.44 106 THR A N 1
ATOM 806 C CA . THR A 1 106 ? -3.751 3.457 14.094 1.00 92.44 106 THR A CA 1
ATOM 807 C C . THR A 1 106 ? -5.212 3.320 14.514 1.00 92.44 106 THR A C 1
ATOM 809 O O . THR A 1 106 ? -5.501 3.141 15.696 1.00 92.44 106 THR A O 1
ATOM 812 N N . LYS A 1 107 ? -6.146 3.358 13.557 1.00 91.25 107 LYS A N 1
ATOM 813 C CA . LYS A 1 107 ? -7.575 3.078 13.758 1.00 91.25 107 LYS A CA 1
ATOM 814 C C . LYS A 1 107 ? -8.101 2.140 12.677 1.00 91.25 107 LYS A C 1
ATOM 816 O O . LYS A 1 107 ? -7.506 2.016 11.608 1.00 91.25 107 LYS A O 1
ATOM 821 N N . ALA A 1 108 ? -9.253 1.527 12.937 1.00 93.12 108 ALA A N 1
ATOM 822 C CA . ALA A 1 108 ? -9.912 0.669 11.962 1.00 93.12 108 ALA A CA 1
ATOM 823 C C . ALA A 1 108 ? -10.253 1.422 10.660 1.00 93.12 108 ALA A C 1
ATOM 825 O O . ALA A 1 108 ? -10.623 2.604 10.658 1.00 93.12 108 ALA A O 1
ATOM 826 N N . VAL A 1 109 ? -10.161 0.710 9.543 1.00 96.38 109 VAL A N 1
ATOM 827 C CA . VAL A 1 109 ? -10.500 1.192 8.199 1.00 96.38 109 VAL A CA 1
ATOM 828 C C . VAL A 1 109 ? -11.462 0.222 7.525 1.00 96.38 109 VAL A C 1
ATOM 830 O O . VAL A 1 109 ? -11.565 -0.935 7.914 1.00 96.38 109 VAL A O 1
ATOM 833 N N . LYS A 1 110 ? -12.184 0.679 6.503 1.00 95.69 110 LYS A N 1
ATOM 834 C CA . LYS A 1 110 ? -13.023 -0.174 5.660 1.00 95.69 110 LYS A CA 1
ATOM 835 C C . LYS A 1 110 ? -12.522 -0.206 4.232 1.00 95.69 110 LYS A C 1
ATOM 837 O O . LYS A 1 110 ? -12.315 0.848 3.638 1.00 95.69 110 LYS A O 1
ATOM 842 N N . PHE A 1 111 ? -12.421 -1.406 3.677 1.00 93.94 111 PHE A N 1
ATOM 843 C CA . PHE A 1 111 ? -12.215 -1.652 2.255 1.00 93.94 111 PHE A CA 1
ATOM 844 C C . PHE A 1 111 ? -13.502 -2.258 1.691 1.00 93.94 111 PHE A C 1
ATOM 846 O O . PHE A 1 111 ? -13.833 -3.414 1.960 1.00 93.94 111 PHE A O 1
ATOM 853 N N . GLY A 1 112 ? -14.280 -1.454 0.963 1.00 89.00 112 GLY A N 1
ATOM 854 C CA . GLY A 1 112 ? -15.651 -1.825 0.605 1.00 89.00 112 GLY A CA 1
ATOM 855 C C . GLY A 1 112 ? -16.498 -2.072 1.860 1.00 89.00 112 GLY A C 1
ATOM 856 O O . GLY A 1 112 ? -16.631 -1.188 2.705 1.00 89.00 112 GLY A O 1
ATOM 857 N N . SER A 1 113 ? -17.053 -3.277 1.995 1.00 88.00 113 SER A N 1
ATOM 858 C CA . SER A 1 113 ? -17.829 -3.699 3.170 1.00 88.00 113 SER A CA 1
ATOM 859 C C . SER A 1 113 ? -16.984 -4.297 4.300 1.00 88.00 113 SER A C 1
ATOM 861 O O . SER A 1 113 ? -17.503 -4.482 5.400 1.00 88.00 113 SER A O 1
ATOM 863 N N . MET A 1 114 ? -15.712 -4.615 4.047 1.00 87.19 114 MET A N 1
ATOM 864 C CA . MET A 1 114 ? -14.843 -5.301 5.002 1.00 87.19 114 MET A CA 1
ATOM 865 C C . MET A 1 114 ? -14.188 -4.298 5.944 1.00 87.19 114 MET A C 1
ATOM 867 O O . MET A 1 114 ? -13.519 -3.368 5.494 1.00 87.19 114 MET A O 1
ATOM 871 N N . GLU A 1 115 ? -14.368 -4.494 7.247 1.00 91.56 115 GLU A N 1
ATOM 872 C CA . GLU A 1 115 ? -13.696 -3.713 8.285 1.00 91.56 115 GLU A CA 1
ATOM 873 C C . GLU A 1 115 ? -12.375 -4.377 8.669 1.00 91.56 115 GLU A C 1
ATOM 875 O O . GLU A 1 115 ? -12.341 -5.555 9.013 1.00 91.56 115 GLU A O 1
ATOM 880 N N . ILE A 1 116 ? -11.295 -3.606 8.603 1.00 92.00 116 ILE A N 1
ATOM 881 C CA . ILE A 1 116 ? -9.944 -4.011 8.970 1.00 92.00 116 ILE A CA 1
ATOM 882 C C . ILE A 1 116 ? -9.580 -3.268 10.256 1.00 92.00 116 ILE A C 1
ATOM 884 O O . ILE A 1 116 ? -9.586 -2.031 10.254 1.00 92.00 116 ILE A O 1
ATOM 888 N N . PRO A 1 117 ? -9.309 -3.986 11.359 1.00 89.19 117 PRO A N 1
ATOM 889 C CA . PRO A 1 117 ? -8.913 -3.374 12.620 1.00 89.19 117 PRO A CA 1
ATOM 890 C C . PRO A 1 117 ? -7.654 -2.504 12.506 1.00 89.19 117 PRO A C 1
ATOM 892 O O . PRO A 1 117 ? -6.907 -2.554 11.530 1.00 89.19 117 PRO A O 1
ATOM 895 N N . ALA A 1 118 ? -7.409 -1.703 13.542 1.00 91.88 118 ALA A N 1
ATOM 896 C CA . ALA A 1 118 ? -6.105 -1.076 13.712 1.00 91.88 118 ALA A CA 1
ATOM 897 C C . ALA A 1 118 ? -5.023 -2.159 13.847 1.00 91.88 118 ALA A C 1
ATOM 899 O O . ALA A 1 118 ? -5.250 -3.195 14.473 1.00 91.88 118 ALA A O 1
ATOM 900 N N . GLY A 1 119 ? -3.847 -1.913 13.283 1.00 87.06 119 GLY A N 1
ATOM 901 C CA . GLY A 1 119 ? -2.768 -2.891 13.275 1.00 87.06 119 GLY A CA 1
ATOM 902 C C . GLY A 1 119 ? -1.829 -2.723 12.092 1.00 87.06 119 GLY A C 1
ATOM 903 O O . GLY A 1 119 ? -1.923 -1.761 11.330 1.00 87.06 119 GLY A O 1
ATOM 904 N N . SER A 1 120 ? -0.912 -3.677 11.958 1.00 93.06 120 SER A N 1
ATOM 905 C CA . SER A 1 120 ? 0.016 -3.774 10.835 1.00 93.06 120 SER A CA 1
ATOM 906 C C . SER A 1 120 ? -0.256 -5.031 10.023 1.00 93.06 120 SER A C 1
ATOM 908 O O . SER A 1 120 ? -0.451 -6.101 10.592 1.00 93.06 120 SER A O 1
ATOM 910 N N . TYR A 1 121 ? -0.176 -4.903 8.705 1.00 95.38 121 TYR A N 1
ATOM 911 C CA . TYR A 1 121 ? -0.469 -5.958 7.743 1.00 95.38 121 TYR A CA 1
ATOM 912 C C . TYR A 1 121 ? 0.593 -5.977 6.642 1.00 95.38 121 TYR A C 1
ATOM 914 O O . TYR A 1 121 ? 1.162 -4.936 6.301 1.00 95.38 121 TYR A O 1
ATOM 922 N N . ALA A 1 122 ? 0.862 -7.151 6.076 1.00 95.94 122 ALA A N 1
ATOM 923 C CA . ALA A 1 122 ? 1.564 -7.261 4.805 1.00 95.94 122 ALA A CA 1
ATOM 924 C C . ALA A 1 122 ? 0.598 -6.971 3.655 1.00 95.94 122 ALA A C 1
ATOM 926 O O . ALA A 1 122 ? -0.550 -7.412 3.670 1.00 95.94 122 ALA A O 1
ATOM 927 N N . VAL A 1 123 ? 1.089 -6.260 2.647 1.00 97.62 123 VAL A N 1
ATOM 928 C CA . VAL A 1 123 ? 0.421 -6.050 1.370 1.00 97.62 123 VAL A CA 1
ATOM 929 C C . VAL A 1 123 ? 0.952 -7.070 0.378 1.00 97.62 123 VAL A C 1
ATOM 931 O O . VAL A 1 123 ? 2.146 -7.096 0.075 1.00 97.62 123 VAL A O 1
ATOM 934 N N . PHE A 1 124 ? 0.039 -7.855 -0.177 1.00 97.62 124 PHE A N 1
ATOM 935 C CA . PHE A 1 124 ? 0.303 -8.701 -1.329 1.00 97.62 124 PHE A CA 1
ATOM 936 C C . PHE A 1 124 ? -0.651 -8.348 -2.464 1.00 97.62 124 PHE A C 1
ATOM 938 O O . PHE A 1 124 ? -1.742 -7.809 -2.257 1.00 97.62 124 PHE A O 1
ATOM 945 N N . THR A 1 125 ? -0.244 -8.674 -3.682 1.00 97.88 125 THR A N 1
ATOM 946 C CA . THR A 1 125 ? -1.122 -8.632 -4.843 1.00 97.88 125 THR A CA 1
ATOM 947 C C . THR A 1 125 ? -0.975 -9.896 -5.668 1.00 97.88 125 THR A C 1
ATOM 949 O O . THR A 1 125 ? 0.072 -10.534 -5.658 1.00 97.88 125 THR A O 1
ATOM 952 N N . ILE A 1 126 ? -2.034 -10.253 -6.386 1.00 98.25 126 ILE A N 1
ATOM 953 C CA . ILE A 1 126 ? -1.988 -11.237 -7.467 1.00 98.25 126 ILE A CA 1
ATOM 954 C C . ILE A 1 126 ? -2.303 -10.469 -8.748 1.00 98.25 126 ILE A C 1
ATOM 956 O O . ILE A 1 126 ? -3.475 -10.120 -8.960 1.00 98.25 126 ILE A O 1
ATOM 960 N N . PRO A 1 127 ? -1.286 -10.129 -9.556 1.00 97.94 127 PRO A N 1
ATOM 961 C CA . PRO A 1 127 ? -1.484 -9.423 -10.809 1.00 97.94 127 PRO A CA 1
ATOM 962 C C . PRO A 1 127 ? -2.218 -10.304 -11.809 1.00 97.94 127 PRO A C 1
ATOM 964 O O . PRO A 1 127 ? -1.775 -11.412 -12.088 1.00 97.94 127 PRO A O 1
ATOM 967 N N . GLY A 1 128 ? -3.295 -9.794 -12.393 1.00 96.38 128 GLY A N 1
ATOM 968 C CA . GLY A 1 128 ? -3.932 -10.399 -13.563 1.00 96.38 128 GLY A CA 1
ATOM 969 C C . GLY A 1 128 ? -3.888 -9.458 -14.761 1.00 96.38 128 GLY A C 1
ATOM 970 O O . GLY A 1 128 ? -3.471 -8.302 -14.646 1.00 96.38 128 GLY A O 1
ATOM 971 N N . LYS A 1 129 ? -4.320 -9.933 -15.931 1.00 90.50 129 LYS A N 1
ATOM 972 C CA . LYS A 1 129 ? -4.350 -9.090 -17.141 1.00 90.50 129 LYS A CA 1
ATOM 973 C C . LYS A 1 129 ? -5.398 -7.977 -17.043 1.00 90.50 129 LYS A C 1
ATOM 975 O O . LYS A 1 129 ? -5.078 -6.822 -17.300 1.00 90.50 129 LYS A O 1
ATOM 980 N N . ASP A 1 130 ? -6.604 -8.322 -16.592 1.00 92.50 130 ASP A N 1
ATOM 981 C CA . ASP A 1 130 ? -7.745 -7.394 -16.528 1.00 92.50 130 ASP A CA 1
ATOM 982 C C . ASP A 1 130 ? -8.175 -7.047 -15.097 1.00 92.50 130 ASP A C 1
ATOM 984 O O . ASP A 1 130 ? -8.834 -6.034 -14.856 1.00 92.50 130 ASP A O 1
ATOM 988 N N . SER A 1 131 ? -7.822 -7.894 -14.129 1.00 96.31 131 SER A N 1
ATOM 989 C CA . SER A 1 131 ? -8.224 -7.748 -12.733 1.00 96.31 131 SER A CA 1
ATOM 990 C C . SER A 1 131 ? -7.120 -8.234 -11.816 1.00 96.31 131 SER A C 1
ATOM 992 O O . SER A 1 131 ? -6.563 -9.309 -12.013 1.00 96.31 131 SER A O 1
ATOM 994 N N . TRP A 1 132 ? -6.804 -7.434 -10.809 1.00 97.94 132 TRP A N 1
ATOM 995 C CA . TRP A 1 132 ? -5.815 -7.756 -9.797 1.00 97.94 132 TRP A CA 1
ATOM 996 C C . TRP A 1 132 ? -6.505 -8.097 -8.495 1.00 97.94 132 TRP A C 1
ATOM 998 O O . TRP A 1 132 ? -7.584 -7.588 -8.191 1.00 97.94 132 TRP A O 1
ATOM 1008 N N . THR A 1 133 ? -5.858 -8.936 -7.701 1.00 98.31 133 THR A N 1
ATOM 1009 C CA . THR A 1 133 ? -6.275 -9.174 -6.322 1.00 98.31 133 THR A CA 1
ATOM 1010 C C . THR A 1 133 ? -5.360 -8.388 -5.400 1.00 98.31 133 THR A C 1
ATOM 1012 O O . THR A 1 133 ? -4.152 -8.560 -5.489 1.00 98.31 133 THR A O 1
ATOM 1015 N N . PHE A 1 134 ? -5.906 -7.547 -4.527 1.00 98.25 134 PHE A N 1
ATOM 1016 C CA . PHE A 1 134 ? -5.173 -6.929 -3.420 1.00 98.25 134 PHE A CA 1
ATOM 1017 C C . PHE A 1 134 ? -5.491 -7.656 -2.131 1.00 98.25 134 PHE A C 1
ATOM 1019 O O . PHE A 1 134 ? -6.650 -8.000 -1.874 1.00 98.25 134 PHE A O 1
ATOM 1026 N N . ILE A 1 135 ? -4.448 -7.881 -1.348 1.00 98.25 135 ILE A N 1
ATOM 1027 C CA . ILE A 1 135 ? -4.481 -8.728 -0.173 1.00 98.25 135 ILE A CA 1
ATOM 1028 C C . ILE A 1 135 ? -3.845 -7.981 0.993 1.00 98.25 135 ILE A C 1
ATOM 1030 O O . ILE A 1 135 ? -2.766 -7.399 0.852 1.00 98.25 135 ILE A O 1
ATOM 1034 N N . LEU A 1 136 ? -4.508 -8.040 2.148 1.00 97.19 136 LEU A N 1
ATOM 1035 C CA . LEU A 1 136 ? -3.886 -7.747 3.435 1.00 97.19 136 LEU A CA 1
ATOM 1036 C C . LEU A 1 136 ? -3.725 -9.051 4.203 1.00 97.19 136 LEU A C 1
ATOM 1038 O O . LEU A 1 136 ? -4.687 -9.806 4.331 1.00 97.19 136 LEU A O 1
ATOM 1042 N N . ASN A 1 137 ? -2.530 -9.285 4.729 1.00 95.56 137 ASN A N 1
ATOM 1043 C CA . ASN A 1 137 ? -2.160 -10.502 5.443 1.00 95.56 137 ASN A CA 1
ATOM 1044 C C . ASN A 1 137 ? -1.610 -10.160 6.841 1.00 95.56 137 ASN A C 1
ATOM 1046 O O . ASN A 1 137 ? -0.886 -9.175 7.001 1.00 95.56 137 ASN A O 1
ATOM 1050 N N . ASN A 1 138 ? -1.966 -10.941 7.864 1.00 91.00 138 ASN A N 1
ATOM 1051 C CA . ASN A 1 138 ? -1.589 -10.674 9.261 1.00 91.00 138 ASN A CA 1
ATOM 1052 C C . ASN A 1 138 ? -0.084 -10.806 9.534 1.00 91.00 138 ASN A C 1
ATOM 1054 O O . ASN A 1 138 ? 0.441 -10.158 10.442 1.00 91.00 138 ASN A O 1
ATOM 1058 N N . ASN A 1 139 ? 0.633 -11.626 8.767 1.00 87.12 139 ASN A N 1
ATOM 1059 C CA . ASN A 1 139 ? 2.058 -11.832 8.966 1.00 87.12 139 ASN A CA 1
ATOM 1060 C C . ASN A 1 139 ? 2.862 -10.818 8.139 1.00 87.12 139 ASN A C 1
ATOM 1062 O O . ASN A 1 139 ? 3.230 -11.046 6.992 1.00 87.12 139 ASN A O 1
ATOM 1066 N N . TYR A 1 140 ? 3.151 -9.663 8.739 1.00 81.69 140 TYR A N 1
ATOM 1067 C CA . TYR A 1 140 ? 3.853 -8.555 8.081 1.00 81.69 140 TYR A CA 1
ATOM 1068 C C . TYR A 1 140 ? 5.390 -8.650 8.106 1.00 81.69 140 TYR A C 1
ATOM 1070 O O . TYR A 1 140 ? 6.065 -7.707 7.694 1.00 81.69 140 TYR A O 1
ATOM 1078 N N . ARG A 1 141 ? 5.962 -9.744 8.628 1.00 79.94 141 ARG A N 1
ATOM 1079 C CA . ARG A 1 141 ? 7.422 -9.942 8.749 1.00 79.94 141 ARG A CA 1
ATOM 1080 C C . ARG A 1 141 ? 8.001 -10.868 7.672 1.00 79.94 141 ARG A C 1
ATOM 1082 O O . ARG A 1 141 ? 9.170 -11.225 7.756 1.00 79.94 141 ARG A O 1
ATOM 1089 N N . GLN A 1 142 ? 7.192 -11.239 6.684 1.00 78.56 142 GLN A N 1
ATOM 1090 C CA . GLN A 1 142 ? 7.539 -12.211 5.651 1.00 78.56 142 GLN A CA 1
ATOM 1091 C C . GLN A 1 142 ? 8.627 -11.716 4.696 1.00 78.56 142 GLN A C 1
ATOM 1093 O O . GLN A 1 142 ? 8.649 -10.544 4.281 1.00 78.56 142 GLN A O 1
ATOM 1098 N N . HIS A 1 143 ? 9.499 -12.644 4.305 1.00 78.88 143 HIS A N 1
ATOM 1099 C CA . HIS A 1 143 ? 10.481 -12.431 3.258 1.00 78.88 143 HIS A CA 1
ATOM 1100 C C . HIS A 1 143 ? 9.918 -12.945 1.934 1.00 78.88 143 HIS A C 1
ATOM 1102 O O . HIS A 1 143 ? 9.693 -14.134 1.753 1.00 78.88 143 HIS A O 1
ATOM 1108 N N . LEU A 1 144 ? 9.733 -12.032 0.976 1.00 80.50 144 LEU A N 1
ATOM 1109 C CA . LEU A 1 144 ? 9.182 -12.360 -0.344 1.00 80.50 144 LEU A CA 1
ATOM 1110 C C . LEU A 1 144 ? 7.796 -13.039 -0.256 1.00 80.50 144 LEU A C 1
ATOM 1112 O O . LEU A 1 144 ? 7.077 -12.867 0.725 1.00 80.50 144 LEU A O 1
ATOM 1116 N N . ALA A 1 145 ? 7.369 -13.682 -1.344 1.00 82.25 145 ALA A N 1
ATOM 1117 C CA . ALA A 1 145 ? 6.075 -14.355 -1.437 1.00 82.25 145 ALA A CA 1
ATOM 1118 C C . ALA A 1 145 ? 6.145 -15.843 -1.048 1.00 82.25 145 ALA A C 1
ATOM 1120 O O . ALA A 1 145 ? 5.106 -16.484 -0.971 1.00 82.25 145 ALA A O 1
ATOM 1121 N N . ASP A 1 146 ? 7.336 -16.390 -0.791 1.00 83.19 146 ASP A N 1
ATOM 1122 C CA . ASP A 1 146 ? 7.514 -17.818 -0.488 1.00 83.19 146 ASP A CA 1
ATOM 1123 C C . ASP A 1 146 ? 6.973 -18.179 0.906 1.00 83.19 146 ASP A C 1
ATOM 1125 O O . ASP A 1 146 ? 6.460 -19.276 1.113 1.00 83.19 146 ASP A O 1
ATOM 1129 N N . ASP A 1 147 ? 7.017 -17.223 1.839 1.00 83.06 147 ASP A N 1
ATOM 1130 C CA . ASP A 1 147 ? 6.455 -17.353 3.189 1.00 83.06 147 ASP A CA 1
ATOM 1131 C C . ASP A 1 147 ? 4.927 -17.132 3.229 1.00 83.06 147 ASP A C 1
ATOM 1133 O O . ASP A 1 147 ? 4.311 -17.234 4.296 1.00 83.06 147 ASP A O 1
ATOM 1137 N N . TYR A 1 148 ? 4.303 -16.813 2.087 1.00 91.50 148 TYR A N 1
ATOM 1138 C CA . TYR A 1 148 ? 2.889 -16.451 2.020 1.00 91.50 148 TYR A CA 1
ATOM 1139 C C . TYR A 1 148 ? 1.977 -17.625 2.370 1.00 91.50 148 TYR A C 1
ATOM 1141 O O . TYR A 1 148 ? 2.029 -18.702 1.774 1.00 91.50 148 TYR A O 1
ATOM 1149 N N . ALA A 1 149 ? 1.051 -17.369 3.292 1.00 88.00 149 ALA A N 1
ATOM 1150 C CA . ALA A 1 149 ? -0.007 -18.292 3.655 1.00 88.00 149 ALA A CA 1
ATOM 1151 C C . ALA A 1 149 ? -1.379 -17.616 3.531 1.00 88.00 149 ALA A C 1
ATOM 1153 O O . ALA A 1 149 ? -1.724 -16.749 4.332 1.00 88.00 149 ALA A O 1
ATOM 1154 N N . GLU A 1 150 ? -2.202 -18.081 2.586 1.00 90.19 150 GLU A N 1
ATOM 1155 C CA . GLU A 1 150 ? -3.551 -17.539 2.329 1.00 90.19 150 GLU A CA 1
ATOM 1156 C C . GLU A 1 150 ? -4.468 -17.579 3.565 1.00 90.19 150 GLU A C 1
ATOM 1158 O O . GLU A 1 150 ? -5.298 -16.698 3.755 1.00 90.19 150 GLU A O 1
ATOM 1163 N N . ARG A 1 151 ? -4.279 -18.548 4.474 1.00 90.31 151 ARG A N 1
ATOM 1164 C CA . ARG A 1 151 ? -5.023 -18.622 5.750 1.00 90.31 151 ARG A CA 1
ATOM 1165 C C . ARG A 1 151 ? -4.800 -17.413 6.673 1.00 90.31 151 ARG A C 1
ATOM 1167 O O . ARG A 1 151 ? -5.533 -17.251 7.643 1.00 90.31 151 ARG A O 1
ATOM 1174 N N . GLU A 1 152 ? -3.751 -16.629 6.429 1.00 90.75 152 GLU A N 1
ATOM 1175 C CA . GLU A 1 152 ? -3.405 -15.432 7.200 1.00 90.75 152 GLU A CA 1
ATOM 1176 C C . GLU A 1 152 ? -3.952 -14.147 6.549 1.00 90.75 152 GLU A C 1
ATOM 1178 O O . GLU A 1 152 ? -3.768 -13.057 7.100 1.00 90.75 152 GLU A O 1
ATOM 1183 N N . ASP A 1 153 ? -4.646 -14.259 5.410 1.00 92.81 153 ASP A N 1
ATOM 1184 C CA . ASP A 1 153 ? -5.302 -13.139 4.738 1.00 92.81 153 ASP A CA 1
ATOM 1185 C C . ASP A 1 153 ? -6.497 -12.633 5.557 1.00 92.81 153 ASP A C 1
ATOM 1187 O O . ASP A 1 153 ? -7.395 -13.384 5.936 1.00 92.81 153 ASP A O 1
ATOM 1191 N N . VAL A 1 154 ? -6.538 -11.322 5.790 1.00 91.44 154 VAL A N 1
ATOM 1192 C CA . VAL A 1 154 ? -7.666 -10.622 6.430 1.00 91.44 154 VAL A CA 1
ATOM 1193 C C . VAL A 1 154 ? -8.513 -9.837 5.436 1.00 91.44 154 VAL A C 1
ATOM 1195 O O . VAL A 1 154 ? -9.637 -9.440 5.741 1.00 91.44 154 VAL A O 1
ATOM 1198 N N . LEU A 1 155 ? -7.980 -9.601 4.238 1.00 95.19 155 LEU A N 1
ATOM 1199 C CA . LEU A 1 155 ? -8.675 -8.937 3.147 1.00 95.19 155 LEU A CA 1
ATOM 1200 C C . LEU A 1 155 ? -8.223 -9.540 1.827 1.00 95.19 155 LEU A C 1
ATOM 1202 O O . LEU A 1 155 ? -7.026 -9.685 1.603 1.00 95.19 155 LEU A O 1
ATOM 1206 N N . ARG A 1 156 ? -9.176 -9.781 0.926 1.00 96.88 156 ARG A N 1
ATOM 1207 C CA . ARG A 1 156 ? -8.909 -10.122 -0.469 1.00 96.88 156 ARG A CA 1
ATOM 1208 C C . ARG A 1 156 ? -9.960 -9.460 -1.349 1.00 96.88 156 ARG A C 1
ATOM 1210 O O . ARG A 1 156 ? -11.133 -9.812 -1.287 1.00 96.88 156 ARG A O 1
ATOM 1217 N N . ILE A 1 157 ? -9.555 -8.466 -2.136 1.00 96.12 157 ILE A N 1
ATOM 1218 C CA . ILE A 1 1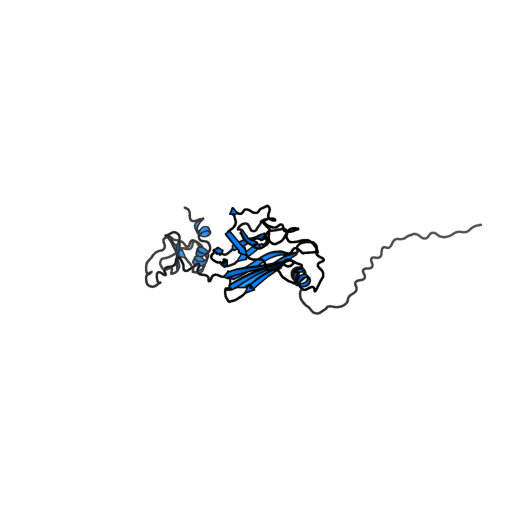57 ? -10.468 -7.687 -2.987 1.00 96.12 157 ILE A CA 1
ATOM 1219 C C . ILE A 1 157 ? -9.956 -7.608 -4.418 1.00 96.12 157 ILE A C 1
ATOM 1221 O O . ILE A 1 157 ? -8.751 -7.586 -4.662 1.00 96.12 157 ILE A O 1
ATOM 1225 N N . LYS A 1 158 ? -10.885 -7.554 -5.374 1.00 97.06 158 LYS A N 1
ATOM 1226 C CA . LYS A 1 158 ? -10.563 -7.332 -6.783 1.00 97.06 158 LYS A CA 1
ATOM 1227 C C . LYS A 1 158 ? -10.469 -5.838 -7.071 1.00 97.06 158 LYS A C 1
ATOM 1229 O O . LYS A 1 158 ? -11.361 -5.081 -6.700 1.00 97.06 158 LYS A O 1
ATOM 1234 N N . ILE A 1 159 ? -9.409 -5.430 -7.759 1.00 96.56 159 ILE A N 1
ATOM 1235 C CA . ILE A 1 159 ? -9.189 -4.058 -8.229 1.00 96.56 159 ILE A CA 1
ATOM 1236 C C . ILE A 1 159 ? -8.843 -4.112 -9.710 1.00 96.56 159 ILE A C 1
ATOM 1238 O O . ILE A 1 159 ? -8.171 -5.034 -10.177 1.00 96.56 159 ILE A O 1
ATOM 1242 N N . LYS A 1 160 ? -9.315 -3.125 -10.464 1.00 97.19 160 LYS A N 1
ATOM 1243 C CA . LYS A 1 160 ? -8.973 -2.982 -11.875 1.00 97.19 160 LYS A CA 1
ATOM 1244 C C . LYS A 1 160 ? -7.662 -2.195 -12.000 1.00 97.19 160 LYS A C 1
ATOM 1246 O O . LYS A 1 160 ? -7.608 -1.081 -11.478 1.00 97.19 160 LYS A O 1
ATOM 1251 N N . PRO A 1 161 ? -6.623 -2.729 -12.662 1.00 97.19 161 PRO A N 1
ATOM 1252 C CA . PRO A 1 161 ? -5.437 -1.947 -12.966 1.00 97.19 161 PRO A CA 1
ATOM 1253 C C . PRO A 1 161 ? -5.754 -0.878 -14.015 1.00 97.19 161 PRO A C 1
ATOM 1255 O O . PRO A 1 161 ? -6.465 -1.125 -14.991 1.00 97.19 161 PRO A O 1
ATOM 1258 N N . GLU A 1 162 ? -5.208 0.314 -13.821 1.00 97.44 162 GLU A N 1
ATOM 1259 C CA . GLU A 1 162 ? -5.253 1.400 -14.791 1.00 97.44 162 GLU A CA 1
ATOM 1260 C C . GLU A 1 162 ? -3.937 1.446 -15.567 1.00 97.44 162 GLU A C 1
ATOM 1262 O O . GLU A 1 162 ? -2.860 1.456 -14.969 1.00 97.44 162 GLU A O 1
ATOM 1267 N N . GLN A 1 163 ? -4.030 1.512 -16.894 1.00 95.88 163 GLN A N 1
ATOM 1268 C CA . GLN A 1 163 ? -2.878 1.773 -17.754 1.00 95.88 163 GLN A CA 1
ATOM 1269 C C . GLN A 1 163 ? -2.575 3.274 -17.771 1.00 95.88 163 GLN A C 1
ATOM 1271 O O . GLN A 1 163 ? -3.486 4.094 -17.906 1.00 95.88 163 GLN A O 1
ATOM 1276 N N . THR A 1 164 ? -1.302 3.638 -17.665 1.00 94.81 164 THR A N 1
ATOM 1277 C CA . THR A 1 164 ? -0.827 5.023 -17.736 1.00 94.81 164 THR A CA 1
ATOM 1278 C C . THR A 1 164 ? 0.014 5.250 -18.988 1.00 94.81 164 THR A C 1
ATOM 1280 O O . THR A 1 164 ? 0.667 4.345 -19.507 1.00 94.81 164 THR A O 1
ATOM 1283 N N . THR A 1 165 ? -0.001 6.481 -19.501 1.00 93.25 165 THR A N 1
ATOM 1284 C CA . THR A 1 165 ? 0.855 6.888 -20.626 1.00 93.25 165 THR A CA 1
ATOM 1285 C C . THR A 1 165 ? 2.309 7.000 -20.186 1.00 93.25 165 THR A C 1
ATOM 1287 O O . THR A 1 165 ? 3.213 6.470 -20.839 1.00 93.25 165 THR A O 1
ATOM 1290 N N . ASP A 1 166 ? 2.513 7.645 -19.040 1.00 92.31 166 ASP A N 1
ATOM 1291 C CA . ASP A 1 166 ? 3.826 7.885 -18.464 1.00 92.31 166 ASP A CA 1
ATOM 1292 C C . ASP A 1 166 ? 4.315 6.649 -17.715 1.00 92.31 166 ASP A C 1
ATOM 1294 O O . ASP A 1 166 ? 3.542 5.929 -17.078 1.00 92.31 166 ASP A O 1
ATOM 1298 N N . THR A 1 167 ? 5.623 6.410 -17.800 1.00 95.62 167 THR A N 1
ATOM 1299 C CA . THR A 1 167 ? 6.273 5.281 -17.132 1.00 95.62 167 THR A CA 1
ATOM 1300 C C . THR A 1 167 ? 6.834 5.717 -15.786 1.00 95.62 167 THR A C 1
ATOM 1302 O O . THR A 1 167 ? 7.779 6.502 -15.720 1.00 95.62 167 THR A O 1
ATOM 1305 N N . VAL A 1 168 ? 6.308 5.147 -14.708 1.00 97.31 168 VAL A N 1
ATOM 1306 C CA . VAL A 1 168 ? 6.827 5.307 -13.351 1.00 97.31 168 VAL A CA 1
ATOM 1307 C C . VAL A 1 168 ? 8.020 4.373 -13.161 1.00 97.31 168 VAL A C 1
ATOM 1309 O O . VAL A 1 168 ? 7.877 3.166 -12.972 1.00 97.31 168 VAL A O 1
ATOM 1312 N N . GLN A 1 169 ? 9.227 4.930 -13.226 1.00 97.25 169 GLN A N 1
ATOM 1313 C CA . GLN A 1 169 ? 10.474 4.160 -13.209 1.00 97.25 169 GLN A CA 1
ATOM 1314 C C . GLN A 1 169 ? 10.709 3.408 -11.893 1.00 97.25 169 GLN A C 1
ATOM 1316 O O . GLN A 1 169 ? 11.234 2.300 -11.906 1.00 97.25 169 GLN A O 1
ATOM 1321 N N . ARG A 1 170 ? 10.307 3.972 -10.758 1.00 97.12 170 ARG A N 1
ATOM 1322 C CA . ARG A 1 170 ? 10.460 3.429 -9.407 1.00 97.12 170 ARG A CA 1
ATOM 1323 C C . ARG A 1 170 ? 9.095 3.218 -8.778 1.00 97.12 170 ARG A C 1
ATOM 1325 O O . ARG A 1 170 ? 8.336 4.178 -8.640 1.00 97.12 170 ARG A O 1
ATOM 1332 N N . LEU A 1 171 ? 8.804 1.990 -8.349 1.00 98.12 171 LEU A N 1
ATOM 1333 C CA . LEU A 1 171 ? 7.537 1.659 -7.694 1.00 98.12 171 LEU A CA 1
ATOM 1334 C C . LEU A 1 171 ? 7.251 2.645 -6.561 1.00 98.12 171 LEU A C 1
ATOM 1336 O O . LEU A 1 171 ? 8.125 2.895 -5.732 1.00 98.12 171 LEU A O 1
ATOM 1340 N N . THR A 1 172 ? 6.055 3.220 -6.533 1.00 97.25 172 THR A N 1
ATOM 1341 C CA . THR A 1 172 ? 5.695 4.266 -5.572 1.00 97.25 172 THR A CA 1
ATOM 1342 C C . THR A 1 172 ? 4.323 4.002 -4.978 1.00 97.25 172 THR A C 1
ATOM 1344 O O . THR A 1 172 ? 3.376 3.711 -5.707 1.00 97.25 172 THR A O 1
ATOM 1347 N N . TYR A 1 173 ? 4.239 4.148 -3.657 1.00 98.19 173 TYR A N 1
ATOM 1348 C CA . TYR A 1 173 ? 2.989 4.221 -2.912 1.00 98.19 173 TYR A CA 1
ATOM 1349 C C . TYR A 1 173 ? 2.688 5.666 -2.525 1.00 98.19 173 TYR A C 1
ATOM 1351 O O . TYR A 1 173 ? 3.574 6.387 -2.061 1.00 98.19 173 TYR A O 1
ATOM 1359 N N . GLU A 1 174 ? 1.425 6.051 -2.655 1.00 96.88 174 GLU A N 1
ATOM 1360 C CA . GLU A 1 174 ? 0.869 7.309 -2.161 1.00 96.88 174 GLU A CA 1
ATOM 1361 C C . GLU A 1 174 ? -0.442 7.028 -1.422 1.00 96.88 174 GLU A C 1
ATOM 1363 O O . GLU A 1 174 ? -1.178 6.110 -1.780 1.00 96.88 174 GLU A O 1
ATOM 1368 N N . ILE A 1 175 ? -0.759 7.832 -0.410 1.00 98.06 175 ILE A N 1
ATOM 1369 C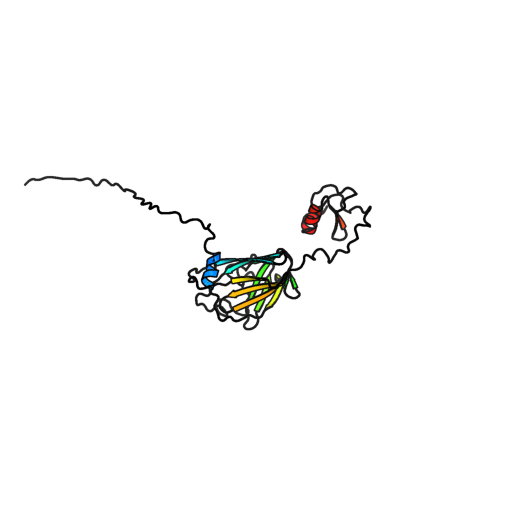 CA . ILE A 1 175 ? -2.068 7.813 0.250 1.00 98.06 175 ILE A CA 1
ATOM 1370 C C . ILE A 1 175 ? -2.751 9.134 -0.098 1.00 98.06 175 ILE A C 1
ATOM 1372 O O . ILE A 1 175 ? -2.255 10.202 0.258 1.00 98.06 175 ILE A O 1
ATOM 1376 N N . LYS A 1 176 ? -3.859 9.071 -0.841 1.00 97.38 176 LYS A N 1
ATOM 1377 C CA . LYS A 1 176 ? -4.582 10.254 -1.331 1.00 97.38 176 LYS A CA 1
ATOM 1378 C C . LYS A 1 176 ? -5.904 10.412 -0.608 1.00 97.38 176 LYS A C 1
ATOM 1380 O O . LYS A 1 176 ? -6.750 9.531 -0.697 1.00 97.38 176 LYS A O 1
ATOM 1385 N N . ALA A 1 177 ? -6.090 11.540 0.067 1.00 95.88 177 ALA A N 1
ATOM 1386 C CA . ALA A 1 177 ? -7.383 11.923 0.619 1.00 95.88 177 ALA A CA 1
ATOM 1387 C C . ALA A 1 177 ? -8.343 12.354 -0.504 1.00 95.88 177 ALA A C 1
ATOM 1389 O O . ALA A 1 177 ? -7.945 13.051 -1.438 1.00 95.88 177 ALA A O 1
ATOM 1390 N N . HIS A 1 178 ? -9.612 11.969 -0.389 1.00 93.44 178 HIS A N 1
ATOM 1391 C CA . HIS A 1 178 ? -10.708 12.375 -1.281 1.00 93.44 178 HIS A CA 1
ATOM 1392 C C . HIS A 1 178 ? -11.849 13.077 -0.526 1.00 93.44 178 HIS A C 1
ATOM 1394 O O . HIS A 1 178 ? -12.848 13.469 -1.122 1.00 93.44 178 HIS A O 1
ATOM 1400 N N . GLY A 1 179 ? -11.705 13.221 0.788 1.00 90.00 179 GLY A N 1
ATOM 1401 C CA . GLY A 1 179 ? -12.665 13.822 1.701 1.00 90.00 179 GLY A CA 1
ATOM 1402 C C . GLY A 1 179 ? -12.165 13.673 3.135 1.00 90.00 179 GLY A C 1
ATOM 1403 O O . GLY A 1 179 ? -11.019 13.290 3.360 1.00 90.00 179 GLY A O 1
ATOM 1404 N N . GLU A 1 180 ? -13.031 13.938 4.111 1.00 90.56 180 GLU A N 1
ATOM 1405 C CA . GLU A 1 180 ? -12.671 13.869 5.536 1.00 90.56 180 GLU A CA 1
ATOM 1406 C C . GLU A 1 180 ? -12.239 12.455 5.962 1.00 90.56 180 GLU A C 1
ATOM 1408 O O . GLU A 1 180 ? -11.287 12.290 6.719 1.00 90.56 180 GLU A O 1
ATOM 1413 N N . ARG A 1 181 ? -12.927 11.430 5.440 1.00 93.38 181 ARG A N 1
ATOM 1414 C CA . ARG A 1 181 ? -12.744 10.016 5.819 1.00 93.38 181 ARG A CA 1
ATOM 1415 C C . ARG A 1 181 ? -12.465 9.077 4.655 1.00 93.38 181 ARG A C 1
ATOM 1417 O O . ARG A 1 181 ? -12.219 7.894 4.861 1.00 93.38 181 ARG A O 1
ATOM 1424 N N . THR A 1 182 ? -12.556 9.566 3.427 1.00 96.44 182 THR A N 1
ATOM 1425 C CA . THR A 1 182 ? -12.352 8.766 2.220 1.00 96.44 182 THR A CA 1
ATOM 1426 C C . THR A 1 182 ? -10.946 8.998 1.701 1.00 96.44 182 THR A C 1
ATOM 1428 O O . THR A 1 182 ? -10.499 10.136 1.559 1.00 96.44 182 THR A O 1
ATOM 1431 N N . ALA A 1 183 ? -10.240 7.915 1.410 1.00 97.81 183 ALA A N 1
ATOM 1432 C CA . ALA A 1 183 ? -8.898 7.971 0.863 1.00 97.81 183 ALA A CA 1
ATOM 1433 C C . ALA A 1 183 ? -8.637 6.766 -0.043 1.00 97.81 183 ALA A C 1
ATOM 1435 O O . ALA A 1 183 ? -9.407 5.809 -0.064 1.00 97.81 183 ALA A O 1
ATOM 1436 N N . SER A 1 184 ? -7.546 6.814 -0.795 1.00 98.44 184 SER A N 1
ATOM 1437 C CA . SER A 1 184 ? -7.074 5.682 -1.585 1.00 98.44 184 SER A CA 1
ATOM 1438 C C . SER A 1 184 ? -5.590 5.455 -1.365 1.00 98.44 184 SER A C 1
ATOM 1440 O O . SER A 1 184 ? -4.812 6.408 -1.292 1.00 98.44 184 SER A O 1
ATOM 1442 N N . ILE A 1 185 ? -5.193 4.188 -1.321 1.00 98.62 185 ILE A N 1
ATOM 1443 C CA . ILE A 1 185 ? -3.801 3.791 -1.518 1.00 98.62 185 ILE A CA 1
ATOM 1444 C C . ILE A 1 185 ? -3.583 3.733 -3.027 1.00 98.62 185 ILE A C 1
ATOM 1446 O O . ILE A 1 185 ? -4.302 3.028 -3.733 1.00 98.62 185 ILE A O 1
ATOM 1450 N N . VAL A 1 186 ? -2.616 4.489 -3.530 1.00 98.50 186 VAL A N 1
ATOM 1451 C CA . VAL A 1 186 ? -2.253 4.509 -4.945 1.00 98.50 186 VAL A CA 1
ATOM 1452 C C . VAL A 1 186 ? -0.896 3.850 -5.105 1.00 98.50 186 VAL A C 1
ATOM 1454 O O . VAL A 1 186 ? 0.088 4.324 -4.545 1.00 98.50 186 VAL A O 1
ATOM 1457 N N . VAL A 1 187 ? -0.845 2.773 -5.885 1.00 98.44 187 VAL A N 1
ATOM 1458 C CA . VAL A 1 187 ? 0.396 2.070 -6.231 1.00 98.44 187 VAL A CA 1
ATOM 1459 C C . VAL A 1 187 ? 0.676 2.325 -7.697 1.00 98.44 187 VAL A C 1
ATOM 1461 O O . VAL A 1 187 ? -0.167 2.018 -8.531 1.00 98.44 187 VAL A O 1
ATOM 1464 N N . SER A 1 188 ? 1.827 2.903 -8.027 1.00 98.19 188 SER A N 1
ATOM 1465 C CA . SER A 1 188 ? 2.215 3.161 -9.418 1.00 98.19 188 SER A CA 1
ATOM 1466 C C . SER A 1 188 ? 3.583 2.567 -9.708 1.00 98.19 188 SER A C 1
ATOM 1468 O O . SER A 1 188 ? 4.539 2.816 -8.967 1.00 98.19 188 SER A O 1
ATOM 1470 N N . TRP A 1 189 ? 3.686 1.789 -10.783 1.00 98.19 189 TRP A N 1
ATOM 1471 C CA . TRP A 1 189 ? 4.957 1.269 -11.268 1.00 98.19 189 TRP A CA 1
ATOM 1472 C C . TRP A 1 189 ? 4.870 0.893 -12.740 1.00 98.19 189 TRP A C 1
ATOM 1474 O O . TRP A 1 189 ? 3.890 0.294 -13.180 1.00 98.19 189 TRP A O 1
ATOM 1484 N N . GLU A 1 190 ? 5.919 1.220 -13.491 1.00 97.50 190 GLU A N 1
ATOM 1485 C CA . GLU A 1 190 ? 5.920 1.105 -14.943 1.00 97.50 190 GLU A CA 1
ATOM 1486 C C . GLU A 1 190 ? 4.709 1.870 -15.508 1.00 97.50 190 GLU A C 1
ATOM 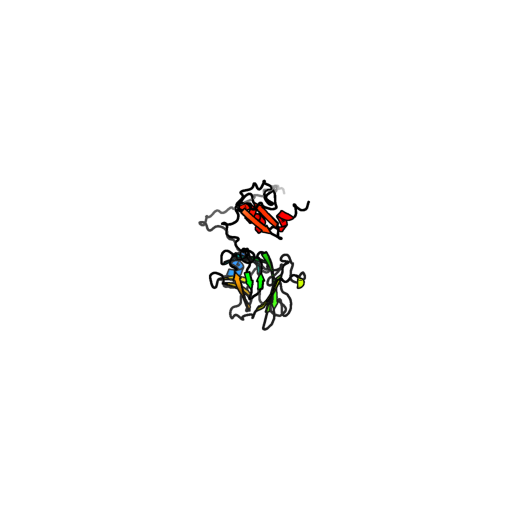1488 O O . GLU A 1 190 ? 4.568 3.052 -15.202 1.00 97.50 190 GLU A O 1
ATOM 1493 N N . LYS A 1 191 ? 3.837 1.244 -16.290 1.00 97.12 191 LYS A N 1
ATOM 1494 C CA . LYS A 1 191 ? 2.635 1.841 -16.870 1.00 97.12 191 LYS A CA 1
ATOM 1495 C C . LYS A 1 191 ? 1.360 1.358 -16.187 1.00 97.12 191 LYS A C 1
ATOM 1497 O O . LYS A 1 191 ? 0.274 1.529 -16.724 1.00 97.12 191 LYS A O 1
ATOM 1502 N N . ILE A 1 192 ? 1.475 0.754 -15.006 1.00 97.81 192 ILE A N 1
ATOM 1503 C CA . ILE A 1 192 ? 0.330 0.299 -14.224 1.00 97.81 192 ILE A CA 1
ATOM 1504 C C . ILE A 1 192 ? 0.164 1.174 -12.990 1.00 97.81 192 ILE A C 1
ATOM 1506 O O . ILE A 1 192 ? 1.112 1.460 -12.252 1.00 97.81 192 ILE A O 1
ATOM 1510 N N . LYS A 1 193 ? -1.089 1.537 -12.737 1.00 97.88 193 LYS A N 1
ATOM 1511 C CA . LYS A 1 193 ? -1.540 2.199 -11.523 1.00 97.88 193 LYS A CA 1
ATOM 1512 C C . LYS A 1 193 ? -2.695 1.416 -10.907 1.00 97.88 193 LYS A C 1
ATOM 1514 O O . LYS A 1 193 ? -3.653 1.064 -11.589 1.00 97.88 193 LYS A O 1
ATOM 1519 N N . LEU A 1 194 ? -2.619 1.170 -9.606 1.00 98.12 194 LEU A N 1
ATOM 1520 C CA . LEU A 1 194 ? -3.714 0.642 -8.799 1.00 98.12 194 LEU A CA 1
ATOM 1521 C C . LEU A 1 194 ? -4.236 1.744 -7.889 1.00 98.12 194 LEU A C 1
ATOM 1523 O O . LEU A 1 194 ? -3.448 2.438 -7.246 1.00 98.12 194 LEU A O 1
ATOM 1527 N N . VAL A 1 195 ? -5.556 1.861 -7.796 1.00 98.31 195 VAL A N 1
ATOM 1528 C CA . VAL A 1 195 ? -6.233 2.750 -6.850 1.00 98.31 195 VAL A CA 1
ATOM 1529 C C . VAL A 1 195 ? -7.081 1.879 -5.932 1.00 98.31 195 VAL A C 1
ATOM 1531 O O . VAL A 1 195 ? -8.060 1.278 -6.368 1.00 98.31 195 VAL A O 1
ATOM 1534 N N . ILE A 1 196 ? -6.673 1.774 -4.668 1.00 98.44 196 ILE A N 1
ATOM 1535 C CA . ILE A 1 196 ? -7.337 0.952 -3.657 1.00 98.44 196 ILE A CA 1
ATOM 1536 C C . ILE A 1 196 ? -8.071 1.878 -2.682 1.00 98.44 196 ILE A C 1
ATOM 1538 O O . ILE A 1 196 ? -7.432 2.438 -1.785 1.00 98.44 196 ILE A O 1
ATOM 1542 N N . PRO A 1 197 ? -9.390 2.070 -2.844 1.00 97.81 197 PRO A N 1
ATOM 1543 C CA . PRO A 1 197 ? -10.155 2.957 -1.984 1.00 97.81 197 PRO A CA 1
ATOM 1544 C C . PRO A 1 197 ? -10.367 2.340 -0.599 1.00 97.81 197 PRO A C 1
ATOM 1546 O O . PRO A 1 197 ? -10.655 1.149 -0.463 1.00 97.81 197 PRO A O 1
ATOM 1549 N N . PHE A 1 198 ? -10.289 3.180 0.428 1.00 97.69 198 PHE A N 1
ATOM 1550 C CA . PHE A 1 198 ? -10.643 2.836 1.796 1.00 97.69 198 PHE A CA 1
ATOM 1551 C C . PHE A 1 198 ? -11.331 4.005 2.505 1.00 97.69 198 PHE A C 1
ATOM 1553 O O . PHE A 1 198 ? -11.242 5.169 2.106 1.00 97.69 198 PHE A O 1
ATOM 1560 N N . VAL A 1 199 ? -12.046 3.684 3.578 1.00 96.94 199 VAL A N 1
ATOM 1561 C CA . VAL A 1 199 ? -12.747 4.664 4.408 1.00 96.94 199 VAL A CA 1
ATOM 1562 C C . VAL A 1 199 ? -12.291 4.518 5.847 1.00 96.94 199 VAL A C 1
ATOM 1564 O O . VAL A 1 199 ? -12.434 3.448 6.443 1.00 96.94 199 VAL A O 1
ATOM 1567 N N . THR A 1 200 ? -11.776 5.588 6.438 1.00 93.44 200 THR A N 1
ATOM 1568 C CA . THR A 1 200 ? -11.474 5.600 7.866 1.00 93.44 200 THR A CA 1
ATOM 1569 C C . THR A 1 200 ? -12.764 5.514 8.666 1.00 93.44 200 THR A C 1
ATOM 1571 O O . THR A 1 200 ? -13.793 6.125 8.349 1.00 93.44 200 THR A O 1
ATOM 1574 N N . GLN A 1 201 ? -12.746 4.672 9.694 1.00 83.31 201 GLN A N 1
ATOM 1575 C CA . GLN A 1 201 ? -13.887 4.573 10.582 1.00 83.31 201 GLN A CA 1
ATOM 1576 C C . GLN A 1 201 ? -13.794 5.682 11.621 1.00 83.31 201 GLN A C 1
ATOM 1578 O O . GLN A 1 201 ? -12.764 5.853 12.275 1.00 83.31 201 GLN A O 1
ATOM 1583 N N . LYS A 1 202 ? -14.917 6.383 11.830 1.00 70.75 202 LYS A N 1
ATOM 1584 C CA . LYS A 1 202 ? -15.098 7.124 13.077 1.00 70.75 202 LYS A CA 1
ATOM 1585 C C . LYS A 1 202 ? -14.900 6.128 14.201 1.00 70.75 202 LYS A C 1
ATOM 1587 O O . LYS A 1 202 ? -15.365 4.991 14.078 1.00 70.75 202 LYS A O 1
ATOM 1592 N N . ASN A 1 203 ? -14.246 6.552 15.275 1.00 53.09 203 ASN A N 1
ATOM 1593 C CA . ASN A 1 203 ? -14.033 5.723 16.451 1.00 53.09 203 ASN A CA 1
ATOM 1594 C C . ASN A 1 203 ? -15.402 5.351 17.058 1.00 53.09 203 ASN A C 1
ATOM 1596 O O . ASN A 1 203 ? -15.934 6.034 17.922 1.00 53.09 203 ASN A O 1
ATOM 1600 N N . THR A 1 204 ? -16.016 4.300 16.519 1.00 44.84 204 THR A N 1
ATOM 1601 C CA . THR A 1 204 ? -17.328 3.760 16.903 1.00 44.84 204 THR A CA 1
ATOM 1602 C C . THR A 1 204 ? -17.141 2.416 17.607 1.00 44.84 204 THR A C 1
ATOM 1604 O O . THR A 1 204 ? -18.112 1.797 18.039 1.00 44.84 204 THR A O 1
ATOM 1607 N N . ALA A 1 205 ? -15.881 2.004 17.810 1.00 43.59 205 ALA A N 1
ATOM 1608 C CA . ALA A 1 205 ? -15.483 0.907 18.685 1.00 43.59 205 ALA A CA 1
ATOM 1609 C C . ALA A 1 205 ? -15.911 1.121 20.157 1.00 43.59 205 ALA A C 1
ATOM 1611 O O . ALA A 1 205 ? -15.714 0.239 20.983 1.00 43.59 205 ALA A O 1
ATOM 1612 N N . SER A 1 206 ? -16.571 2.241 20.480 1.00 44.25 206 SER A N 1
ATOM 1613 C CA . SER A 1 206 ? -17.234 2.484 21.765 1.00 44.25 206 SER A CA 1
ATOM 1614 C C . SER A 1 206 ? -18.768 2.569 21.706 1.00 44.25 206 SER A C 1
ATOM 1616 O O . SER A 1 206 ? -19.343 2.929 22.716 1.00 44.25 206 SER A O 1
ATOM 1618 N N . ILE A 1 207 ? -19.477 2.286 20.599 1.00 46.31 207 ILE A N 1
ATOM 1619 C CA . ILE A 1 207 ? -20.954 2.484 20.582 1.00 46.31 207 ILE A CA 1
ATOM 1620 C C . ILE A 1 207 ? -21.771 1.222 20.260 1.00 46.31 207 ILE A C 1
ATOM 1622 O O . ILE A 1 207 ? -22.923 1.138 20.669 1.00 46.31 207 ILE A O 1
ATOM 1626 N N . LYS A 1 208 ? -21.218 0.168 19.643 1.00 38.66 208 LYS A N 1
ATOM 1627 C CA . LYS A 1 208 ? -22.031 -1.032 19.328 1.00 38.66 208 LYS A CA 1
ATOM 1628 C C . LYS A 1 208 ? -22.158 -2.103 20.424 1.00 38.66 208 LYS A C 1
ATOM 1630 O O . LYS A 1 208 ? -22.833 -3.096 20.184 1.00 38.66 208 LYS A O 1
ATOM 1635 N N . GLN A 1 209 ? -21.620 -1.875 21.626 1.00 41.31 209 GLN A N 1
ATOM 1636 C CA . GLN A 1 209 ? -22.007 -2.591 22.861 1.00 41.31 209 GLN A CA 1
ATOM 1637 C C . GLN A 1 209 ? -22.104 -1.653 24.074 1.00 41.31 209 GLN A C 1
ATOM 1639 O O . GLN A 1 209 ? -21.734 -2.004 25.190 1.00 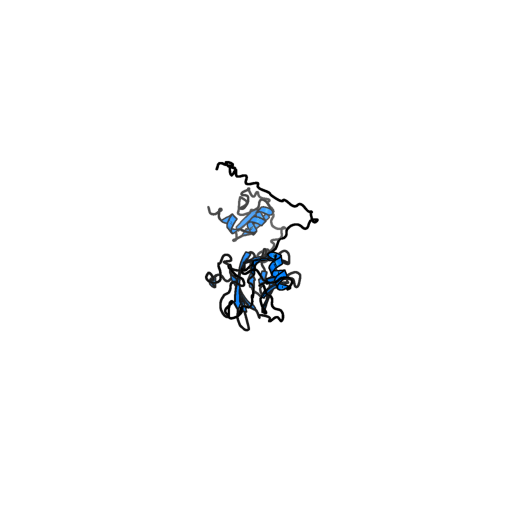41.31 209 GLN A O 1
ATOM 1644 N N . MET A 1 210 ? -22.600 -0.438 23.851 1.00 41.12 210 MET A N 1
ATOM 1645 C CA . MET A 1 210 ? -22.992 0.462 24.927 1.00 41.12 210 MET A CA 1
ATOM 1646 C C . MET A 1 210 ? -24.459 0.812 24.716 1.00 41.12 210 MET A C 1
ATOM 1648 O O . MET A 1 210 ? -24.777 1.697 23.927 1.00 41.12 210 MET A O 1
ATOM 1652 N N . GLU A 1 211 ? -25.358 0.145 25.436 1.00 42.03 211 GLU A N 1
ATOM 1653 C CA . GLU A 1 211 ? -26.476 0.933 25.937 1.00 42.03 211 GLU A CA 1
ATOM 1654 C C . GLU A 1 211 ? -25.887 1.853 27.011 1.00 42.03 211 GLU A C 1
ATOM 1656 O O . GLU A 1 211 ? -25.238 1.360 27.942 1.00 42.03 211 GLU A O 1
ATOM 1661 N N . PRO A 1 212 ? -26.028 3.181 26.894 1.00 39.47 212 PRO A N 1
ATOM 1662 C CA . PRO A 1 212 ? -25.762 4.042 28.024 1.00 39.47 212 PRO A CA 1
ATOM 1663 C C . PRO A 1 212 ? -26.797 3.690 29.092 1.00 39.47 212 PRO A C 1
ATOM 1665 O O . PRO A 1 212 ? -27.958 4.081 28.993 1.00 39.47 212 PRO A O 1
ATOM 1668 N N . VAL A 1 213 ? -26.384 2.984 30.145 1.00 45.00 213 VAL A N 1
ATOM 1669 C CA . VAL A 1 213 ? -27.105 3.098 31.411 1.00 45.00 213 VAL A CA 1
ATOM 1670 C C . VAL A 1 213 ? -26.815 4.519 31.871 1.00 45.00 213 VAL A C 1
ATOM 1672 O O . VAL A 1 213 ? -25.736 4.810 32.385 1.00 45.00 213 VAL A O 1
ATOM 1675 N N . ALA A 1 214 ? -27.716 5.439 31.524 1.00 39.69 214 ALA A N 1
ATOM 1676 C CA . ALA A 1 214 ? -27.601 6.850 31.841 1.00 39.69 214 ALA A CA 1
ATOM 1677 C C . ALA A 1 214 ? -27.172 7.009 33.308 1.00 39.69 214 ALA A C 1
ATOM 1679 O O . ALA A 1 214 ? -27.752 6.390 34.203 1.00 39.69 214 ALA A O 1
ATOM 1680 N N . GLY A 1 215 ? -26.160 7.849 33.546 1.00 39.72 215 GLY A N 1
ATOM 1681 C CA . GLY A 1 215 ? -25.531 8.095 34.851 1.00 39.72 215 GLY A CA 1
ATOM 1682 C C . GLY A 1 215 ? -26.449 8.663 35.943 1.00 39.72 215 GLY A C 1
ATOM 1683 O O . GLY A 1 215 ? -25.959 9.128 36.963 1.00 39.72 215 GLY A O 1
ATOM 1684 N N . ALA A 1 216 ? -27.767 8.619 35.757 1.00 39.38 216 ALA A N 1
ATOM 1685 C CA . ALA A 1 216 ? -28.766 8.983 36.750 1.00 39.38 216 ALA A CA 1
ATOM 1686 C C . ALA A 1 216 ? -29.213 7.801 37.639 1.00 39.38 216 ALA A C 1
ATOM 1688 O O . ALA A 1 216 ? -29.847 8.041 38.660 1.00 39.38 216 ALA A O 1
ATOM 1689 N N . LEU A 1 217 ? -28.883 6.542 37.302 1.00 41.16 217 LEU A N 1
ATOM 1690 C CA . LEU A 1 217 ? -29.389 5.354 38.024 1.00 41.16 217 LEU A CA 1
ATOM 1691 C C . LEU A 1 217 ? -28.338 4.538 38.803 1.00 41.16 217 LEU A C 1
ATOM 1693 O O . LEU A 1 217 ? -28.676 3.513 39.386 1.00 41.16 217 LEU A O 1
ATOM 1697 N N . LEU A 1 218 ? -27.076 4.975 38.867 1.00 44.34 218 LEU A N 1
ATOM 1698 C CA . LEU A 1 218 ? -25.985 4.203 39.490 1.00 44.34 218 LEU A CA 1
ATOM 1699 C C . LEU A 1 218 ? -25.567 4.697 40.885 1.00 44.34 218 LEU A C 1
ATOM 1701 O O . LEU A 1 218 ? -24.417 4.526 41.288 1.00 44.34 218 LEU A O 1
ATOM 1705 N N . GLN A 1 219 ? -26.483 5.273 41.664 1.00 42.62 219 GLN A N 1
ATOM 1706 C CA . GLN A 1 219 ? -26.232 5.441 43.097 1.00 42.62 219 GLN A CA 1
ATOM 1707 C C . GLN A 1 219 ? -26.378 4.076 43.789 1.00 42.62 219 GLN A C 1
ATOM 1709 O O . GLN A 1 219 ? -27.485 3.629 44.067 1.00 42.62 219 GLN A O 1
ATOM 1714 N N . GLY A 1 220 ? -25.255 3.396 44.048 1.00 53.97 220 GLY A N 1
ATOM 1715 C CA . GLY A 1 220 ? -25.211 2.222 44.934 1.00 53.97 220 GLY A CA 1
ATOM 1716 C C . GLY A 1 220 ? -24.811 0.879 44.312 1.00 53.97 220 GLY A C 1
ATOM 1717 O O . GLY A 1 220 ? -24.738 -0.105 45.048 1.00 53.97 220 GLY A O 1
ATOM 1718 N N . ILE A 1 221 ? -24.496 0.804 43.011 1.00 57.38 221 ILE A N 1
ATOM 1719 C CA . ILE A 1 221 ? -23.971 -0.437 42.412 1.00 57.38 221 ILE A CA 1
ATOM 1720 C C . ILE A 1 221 ? -22.476 -0.563 42.723 1.00 57.38 221 ILE A C 1
ATOM 1722 O O . ILE A 1 221 ? -21.670 0.275 42.324 1.00 57.38 221 ILE A O 1
ATOM 1726 N N . LYS A 1 222 ? -22.104 -1.618 43.455 1.00 65.31 222 LYS A N 1
ATOM 1727 C CA . LYS A 1 222 ? -20.704 -1.946 43.746 1.00 65.31 222 LYS A CA 1
ATOM 1728 C C . LYS A 1 222 ? -20.109 -2.734 42.569 1.00 65.31 222 LYS A C 1
ATOM 1730 O O . LYS A 1 222 ? -20.783 -3.641 42.084 1.00 65.31 222 LYS A O 1
ATOM 1735 N N . PRO A 1 223 ? -18.884 -2.421 42.111 1.00 70.00 223 PRO A N 1
ATOM 1736 C CA . PRO A 1 223 ? -18.198 -3.242 41.117 1.00 70.00 223 PRO A CA 1
ATOM 1737 C C . PRO A 1 223 ? -17.941 -4.654 41.662 1.00 70.00 223 PRO A C 1
ATOM 1739 O O . PRO A 1 223 ? -17.741 -4.840 42.864 1.00 70.00 223 PRO A O 1
ATOM 1742 N N . ASP A 1 224 ? -17.893 -5.643 40.768 1.00 74.81 224 ASP A N 1
ATOM 1743 C CA . ASP A 1 224 ? -17.568 -7.034 41.116 1.00 74.81 224 ASP A CA 1
ATOM 1744 C C . ASP A 1 224 ? -16.092 -7.189 41.513 1.00 74.81 224 ASP A C 1
ATOM 1746 O O . ASP A 1 224 ? -15.685 -8.190 42.109 1.00 74.81 224 ASP A O 1
ATOM 1750 N N . THR A 1 225 ? -15.255 -6.213 41.155 1.00 75.31 225 THR A N 1
ATOM 1751 C CA . THR A 1 225 ? -13.846 -6.161 41.538 1.00 75.31 225 THR A CA 1
ATOM 1752 C C . THR A 1 225 ? -13.639 -5.301 42.779 1.00 75.31 225 THR A C 1
ATOM 1754 O O . THR A 1 225 ? -14.193 -4.216 42.899 1.00 75.31 225 THR A O 1
ATOM 1757 N N . LYS A 1 226 ? -12.805 -5.778 43.715 1.00 80.50 226 LYS A N 1
ATOM 1758 C CA . LYS A 1 226 ? -12.374 -5.012 44.906 1.00 80.50 226 LYS A CA 1
ATOM 1759 C C . LYS A 1 226 ? -11.178 -4.096 44.626 1.00 80.50 226 LYS A C 1
ATOM 1761 O O . LYS A 1 226 ? -10.912 -3.176 45.397 1.00 80.50 226 LYS A O 1
ATOM 1766 N N . LYS A 1 227 ? -10.449 -4.368 43.543 1.00 84.25 227 LYS A N 1
ATOM 1767 C CA . LYS A 1 227 ? -9.281 -3.617 43.079 1.00 84.25 227 LYS A CA 1
ATOM 1768 C C . LYS A 1 227 ? -9.433 -3.286 41.597 1.00 84.25 227 LYS A C 1
ATOM 1770 O O . LYS A 1 227 ? -10.071 -4.042 40.860 1.00 84.25 227 LYS A O 1
ATOM 1775 N N . ASP A 1 228 ? -8.848 -2.171 41.192 1.00 83.56 228 ASP A N 1
ATOM 1776 C CA . ASP A 1 228 ? -8.678 -1.801 39.790 1.00 83.56 228 ASP A CA 1
ATOM 1777 C C . ASP A 1 228 ? -7.738 -2.818 39.094 1.00 83.56 228 ASP A C 1
ATOM 1779 O O . ASP A 1 228 ? -6.652 -3.070 39.619 1.00 83.56 228 ASP A O 1
ATOM 1783 N N . PRO A 1 229 ? -8.116 -3.417 37.947 1.00 84.31 229 PRO A N 1
ATOM 1784 C CA . PRO A 1 229 ? -7.289 -4.398 37.225 1.00 84.31 229 PRO A CA 1
ATOM 1785 C C . PRO A 1 229 ? -5.978 -3.861 36.629 1.00 84.31 229 PRO A C 1
ATOM 1787 O O . PRO A 1 229 ? -5.091 -4.640 36.303 1.00 84.31 229 PRO A O 1
ATOM 1790 N N . VAL A 1 230 ? -5.874 -2.550 36.429 1.00 85.06 230 VAL A N 1
ATOM 1791 C CA . VAL A 1 230 ? -4.711 -1.870 35.847 1.00 85.06 230 VAL A CA 1
ATOM 1792 C C . VAL A 1 230 ? -3.759 -1.410 36.940 1.00 85.06 230 VAL A C 1
ATOM 1794 O O . VAL A 1 230 ? -2.558 -1.649 36.856 1.00 85.06 230 VAL A O 1
ATOM 1797 N N . CYS A 1 231 ? -4.288 -0.732 37.963 1.00 83.38 231 CYS A N 1
ATOM 1798 C CA . CYS A 1 231 ? -3.473 -0.062 38.982 1.00 83.38 231 CYS A CA 1
ATOM 1799 C C . CYS A 1 231 ? -3.389 -0.837 40.312 1.00 83.38 231 CYS A C 1
ATOM 1801 O O . CYS A 1 231 ? -2.630 -0.447 41.197 1.00 83.38 231 CYS A O 1
ATOM 1803 N N . TYR A 1 232 ? -4.189 -1.896 40.495 1.00 83.62 232 TYR A N 1
ATOM 1804 C CA . TYR A 1 232 ? -4.340 -2.673 41.739 1.00 83.62 232 TYR A CA 1
ATOM 1805 C C . TYR A 1 232 ? -4.771 -1.868 42.979 1.00 83.62 232 TYR A C 1
ATOM 1807 O O . TYR A 1 232 ? -4.828 -2.416 44.087 1.00 83.62 232 TYR A O 1
ATOM 1815 N N . MET A 1 233 ? -5.127 -0.590 42.817 1.00 80.94 233 MET A N 1
ATOM 1816 C CA . MET A 1 233 ? -5.644 0.238 43.904 1.00 80.94 233 MET A CA 1
ATOM 1817 C C . MET A 1 233 ? -7.066 -0.196 44.289 1.00 80.94 233 MET A C 1
ATOM 1819 O O . MET A 1 233 ? -7.825 -0.664 43.434 1.00 80.94 233 MET A O 1
ATOM 1823 N N . PRO A 1 234 ? -7.448 -0.074 45.573 1.00 78.06 234 PRO A N 1
ATOM 1824 C CA . PRO A 1 234 ? -8.781 -0.436 46.030 1.00 78.06 234 PRO A CA 1
ATOM 1825 C C . PRO A 1 234 ? -9.835 0.448 45.369 1.00 78.06 234 PRO A C 1
ATOM 1827 O O . PRO A 1 234 ? -9.712 1.672 45.349 1.00 78.06 234 PRO A O 1
ATOM 1830 N N . VAL A 1 235 ? -10.899 -0.179 44.872 1.00 71.50 235 VAL A N 1
ATOM 1831 C CA . VAL A 1 235 ? -12.052 0.548 44.346 1.00 71.50 235 VAL A CA 1
ATOM 1832 C C . VAL A 1 235 ? -13.080 0.709 45.463 1.00 71.50 235 VAL A C 1
ATOM 1834 O O . VAL A 1 235 ? -13.904 -0.167 45.719 1.00 71.50 235 VAL A O 1
ATOM 1837 N N . THR A 1 236 ? -12.976 1.796 46.229 1.00 59.38 236 T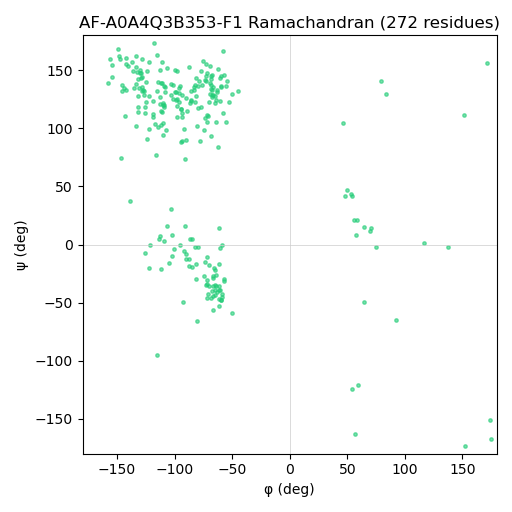HR A N 1
ATOM 1838 C CA . THR A 1 236 ? -13.935 2.098 47.299 1.00 59.38 236 THR A CA 1
ATOM 1839 C C . THR A 1 236 ? -15.275 2.552 46.716 1.00 59.38 236 THR A C 1
ATOM 1841 O O . THR A 1 236 ? -15.349 3.170 45.653 1.00 59.38 236 THR A O 1
ATOM 1844 N N . ALA A 1 237 ? -16.366 2.184 47.394 1.00 49.94 237 ALA A N 1
ATOM 1845 C CA . ALA A 1 237 ? -17.730 2.463 46.955 1.00 49.94 237 ALA A CA 1
ATOM 1846 C C . ALA A 1 237 ? -17.938 3.980 46.790 1.00 49.94 237 ALA A C 1
ATOM 1848 O O . ALA A 1 237 ? -17.881 4.721 47.766 1.00 49.94 237 ALA A O 1
ATOM 1849 N N . GLY A 1 238 ? -18.143 4.418 45.547 1.00 52.41 238 GLY A N 1
ATOM 1850 C CA . GLY A 1 238 ? -18.191 5.835 45.165 1.00 52.41 238 GLY A CA 1
ATOM 1851 C C . GLY A 1 238 ? -17.447 6.167 43.868 1.00 52.41 238 GLY A C 1
ATOM 1852 O O . GLY A 1 238 ? -17.469 7.311 43.428 1.00 52.41 238 GLY A O 1
ATOM 1853 N N . ILE A 1 239 ? -16.807 5.185 43.237 1.00 51.50 239 ILE A N 1
ATOM 1854 C CA . ILE A 1 239 ? -16.096 5.377 41.974 1.00 51.50 239 ILE A CA 1
ATOM 1855 C C . ILE A 1 239 ? -17.080 5.448 40.801 1.00 51.50 239 ILE A C 1
ATOM 1857 O O . ILE A 1 239 ? -17.802 4.497 40.503 1.00 51.50 239 ILE A O 1
ATOM 1861 N N . THR A 1 240 ? -17.075 6.594 40.125 1.00 55.50 240 THR A N 1
ATOM 1862 C CA . THR A 1 240 ? -17.910 6.932 38.963 1.00 55.50 240 THR A CA 1
ATOM 1863 C C . THR A 1 240 ? -17.511 6.204 37.680 1.00 55.50 240 THR A C 1
ATOM 1865 O O . THR A 1 240 ? -18.253 6.239 36.701 1.00 55.50 240 THR A O 1
ATOM 1868 N N . ASP A 1 241 ? -16.363 5.525 37.668 1.00 68.75 241 ASP A N 1
ATOM 1869 C CA . ASP A 1 241 ? -15.838 4.858 36.484 1.00 68.75 241 ASP A CA 1
ATOM 1870 C C . ASP A 1 241 ? -15.898 3.342 36.613 1.00 68.75 241 ASP A C 1
ATOM 1872 O O . ASP A 1 241 ? -15.003 2.684 37.140 1.00 68.75 241 ASP A O 1
ATOM 1876 N N . THR A 1 242 ? -16.984 2.788 36.081 1.00 76.88 242 THR A N 1
ATOM 1877 C CA . THR A 1 242 ? -17.153 1.350 35.875 1.00 76.88 242 THR A CA 1
ATOM 1878 C C . THR A 1 242 ? -17.151 1.002 34.383 1.00 76.88 242 THR A C 1
ATOM 1880 O O . THR A 1 242 ? -17.398 1.862 33.526 1.00 76.88 242 THR A O 1
ATOM 1883 N N . PHE A 1 243 ? -16.820 -0.249 34.058 1.00 78.75 243 PHE A N 1
ATOM 1884 C CA . PHE A 1 243 ? -16.889 -0.819 32.709 1.00 78.75 243 PHE A CA 1
ATOM 1885 C C . PHE A 1 243 ? -17.307 -2.289 32.786 1.00 78.75 243 PHE A C 1
ATOM 1887 O O . PHE A 1 243 ? -16.784 -3.044 33.605 1.00 78.75 243 PHE A O 1
ATOM 1894 N N . SER A 1 244 ? -18.248 -2.705 31.939 1.00 77.06 244 SER A N 1
ATOM 1895 C CA . SER A 1 244 ? -18.672 -4.104 31.863 1.00 77.06 244 SER A CA 1
ATOM 1896 C C . SER A 1 244 ? -17.879 -4.844 30.789 1.00 77.06 244 SER A C 1
ATOM 1898 O O . SER A 1 244 ? -17.814 -4.400 29.646 1.00 77.06 244 SER A O 1
ATOM 1900 N N . TYR A 1 245 ? -17.295 -5.990 31.139 1.00 80.12 245 TYR A N 1
ATOM 1901 C CA . TYR A 1 245 ? -16.595 -6.869 30.203 1.00 80.12 245 TYR A CA 1
ATOM 1902 C C . TYR A 1 245 ? -16.857 -8.334 30.569 1.00 80.12 245 TYR A C 1
ATOM 1904 O O . TYR A 1 245 ? -16.794 -8.705 31.738 1.00 80.12 245 TYR A O 1
ATOM 1912 N N . LYS A 1 246 ? -17.198 -9.181 29.585 1.00 81.38 246 LYS A N 1
ATOM 1913 C CA . LYS A 1 246 ? -17.549 -10.607 29.795 1.00 81.38 246 LYS A CA 1
ATOM 1914 C C . LYS A 1 246 ? -18.567 -10.842 30.933 1.00 81.38 246 LYS A C 1
ATOM 1916 O O . LYS A 1 246 ? -18.436 -11.793 31.695 1.00 81.38 246 LYS A O 1
ATOM 1921 N N . LYS A 1 247 ? -19.599 -9.988 31.020 1.00 77.06 247 LYS A N 1
ATOM 1922 C CA . LYS A 1 247 ? -20.659 -10.008 32.055 1.00 77.06 247 LYS A CA 1
ATOM 1923 C C . LYS A 1 247 ? -20.183 -9.730 33.494 1.00 77.06 247 LYS A C 1
ATOM 1925 O O . LYS A 1 247 ? -20.940 -9.983 34.422 1.00 77.06 247 LYS A O 1
ATOM 1930 N N . LYS A 1 248 ? -18.971 -9.199 33.679 1.00 78.31 248 LYS A N 1
ATOM 1931 C CA . LYS A 1 248 ? -18.443 -8.742 34.972 1.00 78.31 248 LYS A CA 1
ATOM 1932 C C . LYS A 1 248 ? -18.299 -7.220 34.969 1.00 78.31 248 LYS A C 1
ATOM 1934 O O . LYS A 1 248 ? -17.887 -6.646 33.958 1.00 78.31 248 LYS A O 1
ATOM 1939 N N . LEU A 1 249 ? -18.659 -6.568 36.072 1.00 78.69 249 LEU A N 1
ATOM 1940 C CA . LEU A 1 249 ? -18.544 -5.122 36.251 1.00 78.69 249 LEU A CA 1
ATOM 1941 C C . LEU A 1 249 ? -17.218 -4.777 36.937 1.00 78.69 249 LEU A C 1
ATOM 1943 O O . LEU A 1 249 ? -17.006 -5.088 38.108 1.00 78.69 249 LEU A O 1
ATOM 1947 N N . TYR A 1 250 ? -16.330 -4.110 36.210 1.00 83.69 250 TYR A N 1
ATOM 1948 C CA . TYR A 1 250 ? -15.029 -3.669 36.703 1.00 83.69 250 TYR A CA 1
ATOM 1949 C C . TYR A 1 250 ? -15.109 -2.217 37.169 1.00 83.69 250 TYR A C 1
ATOM 1951 O O . TYR A 1 250 ? -15.688 -1.382 36.473 1.00 83.69 250 TYR A O 1
ATOM 1959 N N . GLY A 1 251 ? -14.537 -1.922 38.337 1.00 84.69 251 GLY A N 1
ATOM 1960 C CA . GLY A 1 251 ? -14.328 -0.553 38.819 1.00 84.69 251 GLY A CA 1
ATOM 1961 C C . GLY A 1 251 ? -12.904 -0.074 38.543 1.00 84.69 251 GLY A C 1
ATOM 1962 O O . GLY A 1 251 ? -11.980 -0.890 38.572 1.00 84.69 251 GLY A O 1
ATOM 1963 N N . PHE A 1 252 ? -12.730 1.234 38.324 1.00 83.88 252 PHE A N 1
ATOM 1964 C CA . PHE A 1 252 ? -11.425 1.835 38.029 1.00 83.88 252 PHE A CA 1
ATOM 1965 C C . PHE A 1 252 ? -11.087 3.022 38.928 1.00 83.88 252 PHE A C 1
ATOM 1967 O O . PHE A 1 252 ? -11.890 3.926 39.119 1.00 83.88 252 PHE A O 1
ATOM 1974 N N . CYS A 1 253 ? -9.855 3.063 39.423 1.00 82.19 253 CYS A N 1
ATOM 1975 C CA . CYS A 1 253 ? -9.298 4.121 40.254 1.00 82.19 253 CYS A CA 1
ATOM 1976 C C . CYS A 1 253 ? -9.194 5.470 39.515 1.00 82.19 253 CYS A C 1
ATOM 1978 O O . CYS A 1 253 ? -9.132 6.521 40.149 1.00 82.19 253 CYS A O 1
ATOM 1980 N N . SER A 1 254 ? -9.177 5.451 38.177 1.00 78.50 254 SER A N 1
ATOM 1981 C CA . SER A 1 254 ? -9.155 6.644 37.328 1.00 78.50 254 SER A CA 1
ATOM 1982 C C . SER A 1 254 ? -9.723 6.368 35.931 1.00 78.50 254 SER A C 1
ATOM 1984 O O . SER A 1 254 ? -9.706 5.230 35.450 1.00 78.50 254 SER A O 1
ATOM 1986 N N . ALA A 1 255 ? -10.140 7.430 35.235 1.00 78.12 255 ALA A N 1
ATOM 1987 C CA . ALA A 1 255 ? -10.528 7.369 33.824 1.00 78.12 255 ALA A CA 1
ATOM 1988 C C . ALA A 1 255 ? -9.403 6.821 32.924 1.00 78.12 255 ALA A C 1
ATOM 1990 O O . ALA A 1 255 ? -9.668 6.143 31.932 1.00 78.12 255 ALA A O 1
ATOM 1991 N N . GLU A 1 256 ? -8.145 7.068 33.291 1.00 78.31 256 GLU A N 1
ATOM 1992 C CA . GLU A 1 256 ? -6.982 6.573 32.558 1.00 78.31 256 GLU A CA 1
ATOM 1993 C C . GLU A 1 256 ? -6.812 5.057 32.713 1.00 78.31 256 GLU A C 1
ATOM 1995 O O . GLU A 1 256 ? -6.612 4.356 31.724 1.00 78.31 256 GLU A O 1
ATOM 2000 N N . CYS A 1 257 ? -6.992 4.521 33.923 1.00 81.38 257 CYS A N 1
ATOM 2001 C CA . CYS A 1 257 ? -6.976 3.072 34.151 1.00 81.38 257 CYS A CA 1
ATOM 2002 C C . CYS A 1 257 ? -8.114 2.379 33.398 1.00 81.38 257 CYS A C 1
ATOM 2004 O O . CYS A 1 257 ? -7.899 1.368 32.734 1.00 81.38 257 CYS A O 1
ATOM 2006 N N . LYS A 1 258 ? -9.305 2.983 33.380 1.00 83.50 258 LYS A N 1
ATOM 2007 C CA . LYS A 1 258 ? -10.418 2.512 32.549 1.00 83.50 258 LYS A CA 1
ATOM 2008 C C . LYS A 1 258 ? -10.059 2.505 31.061 1.00 83.50 258 LYS A C 1
ATOM 2010 O O . LYS A 1 258 ? -10.324 1.522 30.375 1.00 83.50 258 LYS A O 1
ATOM 2015 N N . ARG A 1 259 ? -9.433 3.570 30.554 1.00 79.75 259 ARG A N 1
ATOM 2016 C CA . ARG A 1 259 ? -9.004 3.676 29.149 1.00 79.75 259 ARG A CA 1
ATOM 2017 C C . ARG A 1 259 ? -7.989 2.593 28.785 1.00 79.75 259 ARG A C 1
ATOM 2019 O O . ARG A 1 259 ? -8.139 1.950 27.750 1.00 79.75 259 ARG A O 1
ATOM 2026 N N . LEU A 1 260 ? -6.982 2.385 29.631 1.00 80.69 260 LEU A N 1
ATOM 2027 C CA . LEU A 1 260 ? -5.975 1.340 29.453 1.00 80.69 260 LEU A CA 1
ATOM 2028 C C . LEU A 1 260 ? -6.622 -0.048 29.430 1.00 80.69 260 LEU A C 1
ATOM 2030 O O . LEU A 1 260 ? -6.404 -0.800 28.482 1.00 80.69 260 LEU A O 1
ATOM 2034 N N . PHE A 1 261 ? -7.505 -0.336 30.390 1.00 85.25 261 PHE A N 1
ATOM 2035 C CA . PHE A 1 261 ? -8.243 -1.595 30.444 1.00 85.25 261 PHE A CA 1
ATOM 2036 C C . PHE A 1 261 ? -9.099 -1.842 29.201 1.00 85.25 261 PHE A C 1
ATOM 2038 O O . PHE A 1 261 ? -9.116 -2.953 28.690 1.00 85.25 261 PHE A O 1
ATOM 2045 N N . ILE A 1 262 ? -9.799 -0.822 28.697 1.00 81.31 262 ILE A N 1
ATOM 2046 C CA . ILE A 1 262 ? -10.637 -0.935 27.493 1.00 81.31 262 ILE A CA 1
ATOM 2047 C C . ILE A 1 262 ? -9.796 -1.251 26.248 1.00 81.31 262 ILE A C 1
ATOM 2049 O O . ILE A 1 262 ? -10.261 -1.988 25.380 1.00 81.31 262 ILE A O 1
ATOM 2053 N N . ASN A 1 263 ? -8.578 -0.708 26.156 1.00 80.31 263 ASN A N 1
ATOM 2054 C CA . ASN A 1 263 ? -7.704 -0.908 24.999 1.00 80.31 263 ASN A CA 1
ATOM 2055 C C . ASN A 1 263 ? -7.127 -2.328 24.926 1.00 80.31 263 ASN A C 1
ATOM 2057 O O . ASN A 1 263 ? -6.952 -2.842 23.824 1.00 80.31 263 ASN A O 1
ATOM 2061 N N . ASP A 1 264 ? -6.845 -2.956 26.071 1.00 82.06 264 ASP A N 1
ATOM 2062 C CA . ASP A 1 264 ? -6.359 -4.338 26.123 1.00 82.06 264 ASP A CA 1
ATOM 2063 C C . ASP A 1 264 ? -6.858 -5.093 27.372 1.00 82.06 264 ASP A C 1
ATOM 2065 O O . ASP A 1 264 ? -6.094 -5.364 28.304 1.00 82.06 264 ASP A O 1
ATOM 2069 N N . PRO A 1 265 ? -8.146 -5.489 27.416 1.00 85.00 265 PRO A N 1
ATOM 2070 C CA . PRO A 1 265 ? -8.685 -6.212 28.565 1.00 85.00 265 PRO A CA 1
ATOM 2071 C C . PRO A 1 265 ? -8.017 -7.579 28.753 1.00 85.00 265 PRO A C 1
ATOM 2073 O O . PRO A 1 265 ? -8.009 -8.118 29.853 1.00 85.00 265 PRO A O 1
ATOM 2076 N N . GLY A 1 266 ? -7.487 -8.175 27.679 1.00 83.44 266 GLY A N 1
ATOM 2077 C CA . GLY A 1 266 ? -6.843 -9.485 27.726 1.00 83.44 266 GLY A CA 1
ATOM 2078 C C . GLY A 1 266 ? -5.581 -9.463 28.580 1.00 83.44 266 GLY A C 1
ATOM 2079 O O . GLY A 1 266 ? -5.405 -10.357 29.406 1.00 83.44 266 GLY A O 1
ATOM 2080 N N . HIS A 1 267 ? -4.764 -8.420 28.422 1.00 85.62 267 HIS A N 1
ATOM 2081 C CA . HIS A 1 267 ? -3.544 -8.209 29.194 1.00 85.62 267 HIS A CA 1
ATOM 2082 C C . HIS A 1 267 ? -3.822 -8.065 30.697 1.00 85.62 267 HIS A C 1
ATOM 2084 O O . HIS A 1 267 ? -3.296 -8.838 31.491 1.00 85.62 267 HIS A O 1
ATOM 2090 N N . TYR A 1 268 ? -4.726 -7.164 31.091 1.00 83.38 268 TYR A N 1
ATOM 2091 C CA . TYR A 1 268 ? -5.017 -6.900 32.512 1.00 83.38 268 TYR A CA 1
ATOM 2092 C C . TYR A 1 268 ? -5.829 -8.001 33.208 1.00 83.38 268 TYR A C 1
ATOM 2094 O O . TYR A 1 268 ? -5.930 -8.030 34.431 1.00 83.38 268 TYR A O 1
ATOM 2102 N N . LEU A 1 269 ? -6.440 -8.908 32.443 1.00 83.88 269 LEU A N 1
ATOM 2103 C CA . LEU A 1 269 ? -7.164 -10.063 32.980 1.00 83.88 269 LEU A CA 1
ATOM 2104 C C . LEU A 1 269 ? -6.357 -11.364 32.911 1.00 83.88 269 LEU A C 1
ATOM 2106 O O . LEU A 1 269 ? -6.851 -12.396 33.372 1.00 83.88 269 LEU A O 1
ATOM 2110 N N . ALA A 1 270 ? -5.155 -11.347 32.330 1.00 73.62 270 ALA A N 1
ATOM 2111 C CA . ALA A 1 270 ? -4.285 -12.518 32.282 1.00 73.62 270 ALA A CA 1
ATOM 2112 C C . ALA A 1 270 ? -3.824 -12.929 33.690 1.00 73.62 270 ALA A C 1
ATOM 2114 O O . ALA A 1 270 ? -3.852 -14.118 34.004 1.00 73.62 270 ALA A O 1
ATOM 2115 N N . ASP A 1 271 ? -3.533 -11.941 34.542 1.00 59.56 271 ASP A N 1
ATOM 2116 C CA . ASP A 1 271 ? -2.974 -12.127 35.889 1.00 59.56 271 ASP A CA 1
ATOM 2117 C C . ASP A 1 271 ? -4.039 -12.271 36.990 1.00 59.56 271 ASP A C 1
ATOM 2119 O O . ASP A 1 271 ? -3.729 -12.602 38.129 1.00 59.56 271 ASP A O 1
ATOM 2123 N N . LEU A 1 272 ? -5.318 -12.051 36.668 1.00 60.31 272 LEU A N 1
ATOM 2124 C CA . LEU A 1 272 ? -6.439 -12.159 37.615 1.00 60.31 272 LEU A CA 1
ATOM 2125 C C . LEU A 1 272 ? -7.073 -13.562 37.650 1.00 60.31 272 LEU A C 1
ATOM 2127 O O . LEU A 1 272 ? -8.201 -13.717 38.121 1.00 60.31 272 LEU A O 1
ATOM 2131 N N . ARG A 1 273 ? -6.380 -14.576 37.116 1.00 52.38 273 ARG A N 1
ATOM 2132 C CA . ARG A 1 273 ? -6.784 -15.987 37.197 1.00 52.38 273 ARG A CA 1
ATOM 2133 C C . ARG A 1 273 ? -6.166 -16.645 38.429 1.00 52.38 273 ARG A C 1
ATOM 2135 O O . ARG A 1 273 ? -5.265 -17.465 38.299 1.00 52.38 273 ARG A O 1
ATOM 2142 N N . GLU A 1 274 ? -6.700 -16.297 39.591 1.00 43.72 274 GLU A N 1
ATOM 2143 C CA . GLU A 1 274 ? -6.668 -17.126 40.802 1.00 43.72 274 GLU A CA 1
ATOM 2144 C C . GLU A 1 274 ? -8.076 -17.184 41.401 1.00 43.72 274 GLU A C 1
ATOM 2146 O O . GLU A 1 274 ? -8.701 -16.107 41.562 1.00 43.72 274 GLU A O 1
#

Secondary structure (DSSP, 8-state):
------------------------PPPP-----SHHHHHHHHHTTSS-----SPEEEEEEEEETTEEEEEEEEE-B-TT--TBTTTB-TTS-B-SSSSSPEEEEESS-EEETTEEE-SEEEEEEEE--SS-EEEEEES-TT--TTTT--GGGEEEEEEEPPEEEEEEEEEEEEEEEESSSSEEEEEEEEEEEEEEEEEEEPPS-TTTTT-----TTS-SSPPPS-SB-TTT--B--TT-S-EEEETTEEEE-SSHHHHHHHHH-HHHHHHTT--

Solvent-accessible surface area (backbone atoms only — not comparable to full-atom values): 16298 Å² total; per-residue (Å²): 136,92,82,85,90,81,90,78,84,90,76,91,76,90,77,86,78,85,82,82,78,90,82,76,91,73,84,88,75,81,90,80,84,55,64,74,54,44,49,54,34,34,46,70,65,76,42,80,89,79,72,88,62,55,44,68,44,78,31,71,44,73,45,74,91,24,47,36,40,37,43,37,22,25,42,64,46,87,92,53,62,48,80,70,52,80,45,49,58,78,37,73,35,21,76,48,40,83,35,28,14,29,39,34,30,72,41,37,34,25,50,83,90,47,77,43,70,48,47,59,24,13,36,35,29,29,43,45,96,75,50,24,37,44,32,35,24,61,67,41,82,34,57,42,50,83,67,65,53,77,91,42,49,81,42,79,45,81,41,62,68,39,81,47,92,63,63,28,40,31,40,41,67,44,68,46,75,78,56,69,41,38,32,28,46,34,41,36,36,44,41,40,34,39,70,47,61,35,33,51,51,74,91,49,94,73,51,88,88,48,78,76,79,59,88,85,74,65,88,80,75,73,48,78,34,67,38,11,66,73,77,63,45,69,42,62,92,83,62,89,44,66,51,76,55,97,95,39,41,39,29,27,81,39,73,65,44,44,51,54,40,72,76,42,53,67,67,51,52,63,81,65,77,122

Radius of gyration: 30.65 Å; Cα contacts (8 Å, |Δi|>4): 495; chains: 1; bounding box: 125×48×68 Å

pLDDT: mean 79.59, std 21.27, range [31.56, 98.62]

Sequence (274 aa):
MKQLLMAIAACTLFACNNKEKDNPAKPGVAAITDEEQYARNVNKGFVADTVKKAVPRLATAVIDSNEITIHYFSPGVRGRMIWGGLVPYEQVWVTGAHSATKISFTKAVKFGSMEIPAGSYAVFTIPGKDSWTFILNNNYRQHLADDYAEREDVLRIKIKPEQTTDTVQRLTYEIKAHGERTASIVVSWEKIKLVIPFVTQKNTASIKQMEPVAGALLQGIKPDTKKDPVCYMPVTAGITDTFSYKKKLYGFCSAECKRLFINDPGHYLADLRE